Protein AF-A0A6U8J3T2-F1 (afdb_monomer_lite)

Secondary structure (DSSP, 8-state):
-----EEEEETTTTT-EEE---S------TTEEEGGGHHHHHHHHHHHHHHHT--SSS----EEEEEE-GGGGTTTTTT-EEE-TTTS-EEEEEPPTTS-HHHHHHHHHHHHHHH-TT----EEES-HHHHHHHHHH--SS-PPEEEEEE-SPPP-STTHHHHHHHHHHTT--STT-EEEE--SSHHHHHHHHHHHHHHHTT-TTTEEEEEESS-SEEEE---HHHHHHHHTSTT-EEE-HHHHHHHHHHHH-----S--------

Radius of gyration: 19.31 Å; chains: 1; bounding box: 51×44×52 Å

Structure (mmCIF, N/CA/C/O backbone):
data_AF-A0A6U8J3T2-F1
#
_entry.id   AF-A0A6U8J3T2-F1
#
loop_
_atom_site.group_PDB
_atom_site.id
_atom_site.type_symbol
_atom_site.label_atom_id
_atom_site.label_alt_id
_atom_site.label_comp_id
_atom_site.label_asym_id
_atom_site.label_entity_id
_atom_site.label_seq_id
_atom_site.pdbx_PDB_ins_code
_atom_site.Cartn_x
_atom_site.Cartn_y
_atom_site.Cartn_z
_atom_site.occupancy
_atom_site.B_iso_or_equiv
_atom_site.auth_seq_id
_atom_site.auth_comp_id
_atom_site.auth_asym_id
_atom_site.auth_atom_id
_atom_site.pdbx_PDB_model_num
ATOM 1 N N . MET A 1 1 ? 11.237 -11.038 12.184 1.00 37.31 1 MET A N 1
ATOM 2 C CA . MET A 1 1 ? 12.025 -10.572 11.025 1.00 37.31 1 MET A CA 1
ATOM 3 C C . MET A 1 1 ? 11.108 -10.634 9.815 1.00 37.31 1 MET A C 1
ATOM 5 O O . MET A 1 1 ? 10.650 -11.725 9.493 1.00 37.31 1 MET A O 1
ATOM 9 N N . VAL A 1 2 ? 10.736 -9.482 9.251 1.00 37.28 2 VAL A N 1
ATOM 10 C CA . VAL A 1 2 ? 9.874 -9.406 8.061 1.00 37.28 2 VAL A CA 1
ATOM 11 C C . VAL A 1 2 ? 10.714 -9.852 6.865 1.00 37.28 2 VAL A C 1
ATOM 13 O O . VAL A 1 2 ? 11.727 -9.223 6.584 1.00 37.28 2 VAL A O 1
ATOM 16 N N . ARG A 1 3 ? 10.337 -10.940 6.190 1.00 46.50 3 ARG A N 1
ATOM 17 C CA . ARG A 1 3 ? 10.896 -11.293 4.880 1.00 46.50 3 ARG A CA 1
ATOM 18 C C . ARG A 1 3 ? 9.943 -10.743 3.832 1.00 46.50 3 ARG A C 1
ATOM 20 O O . ARG A 1 3 ? 8.854 -11.279 3.678 1.00 46.50 3 ARG A O 1
ATOM 27 N N . LEU A 1 4 ? 10.327 -9.654 3.181 1.00 52.94 4 LEU A N 1
ATOM 28 C CA . LEU A 1 4 ? 9.605 -9.131 2.026 1.00 52.94 4 LEU A CA 1
ATOM 29 C C . LEU A 1 4 ? 10.158 -9.805 0.772 1.00 52.94 4 LEU A C 1
ATOM 31 O O . LEU A 1 4 ? 11.366 -9.785 0.561 1.00 52.94 4 LEU A O 1
ATOM 35 N N . GLY A 1 5 ? 9.291 -10.446 -0.014 1.00 59.25 5 GLY A N 1
ATOM 36 C CA . GLY A 1 5 ? 9.694 -11.250 -1.170 1.00 59.25 5 GLY A CA 1
ATOM 37 C C . GLY A 1 5 ? 9.815 -10.451 -2.466 1.00 59.25 5 GLY A C 1
ATOM 38 O O . GLY A 1 5 ? 10.610 -10.802 -3.336 1.00 59.25 5 GLY A O 1
ATOM 39 N N . SER A 1 6 ? 9.045 -9.369 -2.632 1.00 73.12 6 SER A N 1
ATOM 40 C CA . SER A 1 6 ? 9.051 -8.580 -3.873 1.00 73.12 6 SER A CA 1
ATOM 41 C C . SER A 1 6 ? 8.564 -7.139 -3.691 1.00 73.12 6 SER A C 1
ATOM 43 O O . SER A 1 6 ? 7.649 -6.869 -2.914 1.00 73.12 6 SER A O 1
ATOM 45 N N . LEU A 1 7 ? 9.139 -6.214 -4.461 1.00 76.50 7 LEU A N 1
ATOM 46 C CA . LEU A 1 7 ? 8.595 -4.870 -4.674 1.00 76.50 7 LEU A CA 1
ATOM 47 C C . LEU A 1 7 ? 8.030 -4.805 -6.093 1.00 76.50 7 LEU A C 1
ATOM 49 O O . LEU A 1 7 ? 8.767 -4.985 -7.055 1.00 76.50 7 LEU A O 1
ATOM 53 N N . LEU A 1 8 ? 6.734 -4.561 -6.226 1.00 83.56 8 LEU A N 1
ATOM 54 C CA . LEU A 1 8 ? 6.026 -4.456 -7.494 1.00 83.56 8 LEU A CA 1
ATOM 55 C C . LEU A 1 8 ? 5.701 -2.987 -7.764 1.00 83.56 8 LEU A C 1
ATOM 57 O O . LEU A 1 8 ? 5.085 -2.325 -6.927 1.00 83.56 8 LEU A O 1
ATOM 61 N N . LEU A 1 9 ? 6.111 -2.475 -8.920 1.00 82.31 9 LEU A N 1
ATOM 62 C CA . LEU A 1 9 ? 5.909 -1.080 -9.306 1.00 82.31 9 LEU A CA 1
ATOM 63 C C . LEU A 1 9 ? 4.919 -0.999 -10.467 1.00 82.31 9 LEU A C 1
ATOM 65 O O . LEU A 1 9 ? 5.173 -1.542 -11.544 1.00 82.31 9 LEU A O 1
ATOM 69 N N . ASP A 1 10 ? 3.822 -0.280 -10.248 1.00 81.69 10 ASP A N 1
ATOM 70 C CA . ASP A 1 10 ? 2.934 0.195 -11.306 1.00 81.69 10 ASP A CA 1
ATOM 71 C C . ASP A 1 10 ? 3.565 1.424 -11.957 1.00 81.69 10 ASP A C 1
ATOM 73 O O . ASP A 1 10 ? 3.379 2.574 -11.546 1.00 81.69 10 ASP A O 1
ATOM 77 N N . ALA A 1 11 ? 4.423 1.158 -12.927 1.00 71.00 11 ALA A N 1
ATOM 78 C CA . ALA A 1 11 ? 5.399 2.136 -13.345 1.00 71.00 11 ALA A CA 1
ATOM 79 C C . ALA A 1 11 ? 4.789 3.289 -14.164 1.00 71.00 11 ALA A C 1
ATOM 81 O O . ALA A 1 11 ? 5.289 4.414 -14.104 1.00 71.00 11 ALA A O 1
ATOM 82 N N . CYS A 1 12 ? 3.660 3.044 -14.839 1.00 70.12 12 CYS A N 1
ATOM 83 C CA . CYS A 1 12 ? 2.891 4.079 -15.527 1.00 70.12 12 CYS A CA 1
ATOM 84 C C . CYS A 1 12 ? 2.232 5.055 -14.538 1.00 70.12 12 CYS A C 1
ATOM 86 O O . CYS A 1 12 ? 2.328 6.269 -14.725 1.00 70.12 12 CYS A O 1
ATOM 88 N N . ASN A 1 13 ? 1.609 4.557 -13.462 1.00 70.88 13 ASN A N 1
ATOM 89 C CA . ASN A 1 13 ? 0.954 5.428 -12.476 1.00 70.88 13 ASN A CA 1
ATOM 90 C C . ASN A 1 13 ? 1.930 6.108 -11.518 1.00 70.88 13 ASN A C 1
ATOM 92 O O . ASN A 1 13 ? 1.643 7.195 -11.022 1.00 70.88 13 ASN A O 1
ATOM 96 N N . LEU A 1 14 ? 3.102 5.517 -11.289 1.00 64.62 14 LEU A N 1
ATOM 97 C CA . LEU A 1 14 ? 4.164 6.169 -10.526 1.00 64.62 14 LEU A CA 1
ATOM 98 C C . LEU A 1 14 ? 4.816 7.335 -11.286 1.00 64.62 14 LEU A C 1
ATOM 100 O O . LEU A 1 14 ? 5.664 8.012 -10.706 1.00 64.62 14 LEU A O 1
ATOM 104 N N . GLN A 1 15 ? 4.402 7.595 -12.536 1.00 62.78 15 GLN A N 1
ATOM 105 C CA . GLN A 1 15 ? 4.981 8.618 -13.410 1.00 62.78 15 GLN A CA 1
ATOM 106 C C . GLN A 1 15 ? 6.504 8.489 -13.490 1.00 62.78 15 GLN A C 1
ATOM 108 O O . GLN A 1 15 ? 7.220 9.487 -13.497 1.00 62.78 15 GLN A O 1
ATOM 113 N N . LEU A 1 16 ? 7.001 7.252 -13.550 1.00 59.84 16 LEU A N 1
ATOM 114 C CA . LEU A 1 16 ? 8.371 7.009 -13.975 1.00 59.84 16 LEU A CA 1
ATOM 115 C C . LEU A 1 16 ? 8.396 7.395 -15.463 1.00 59.84 16 LEU A C 1
ATOM 117 O O . LEU A 1 16 ? 8.007 6.611 -16.322 1.00 59.84 16 LEU A O 1
ATOM 121 N N . GLY A 1 17 ? 8.661 8.670 -15.749 1.00 44.34 17 GLY A N 1
ATOM 122 C CA . GLY A 1 17 ? 8.605 9.241 -17.088 1.00 44.34 17 GLY A CA 1
ATOM 123 C C . GLY A 1 17 ? 9.724 8.674 -17.946 1.00 44.34 17 GLY A C 1
ATOM 124 O O . GLY A 1 17 ? 10.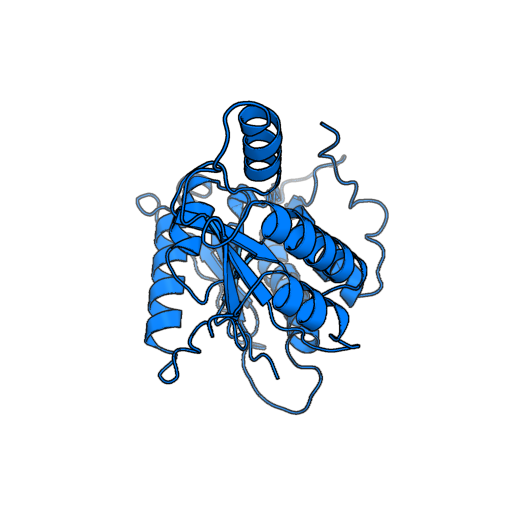783 8.349 -17.423 1.00 44.34 17 GLY A O 1
ATOM 125 N N . PHE A 1 18 ? 9.510 8.582 -19.258 1.00 45.19 18 PHE A N 1
ATOM 126 C CA . PHE A 1 18 ? 10.546 8.159 -20.196 1.00 45.19 18 PHE A CA 1
ATOM 127 C C . PHE A 1 18 ? 10.861 9.245 -21.196 1.00 45.19 18 PHE A C 1
ATOM 129 O O . PHE A 1 18 ? 9.959 9.792 -21.827 1.00 45.19 18 PHE A O 1
ATOM 136 N N . GLU A 1 19 ? 12.148 9.499 -21.386 1.00 41.78 19 GLU A N 1
ATOM 137 C CA . GLU A 1 19 ? 12.631 10.197 -22.567 1.00 41.78 19 GLU A CA 1
ATOM 138 C C . GLU A 1 19 ? 13.316 9.171 -23.476 1.00 41.78 19 GLU A C 1
ATOM 140 O O . GLU A 1 19 ? 14.243 8.468 -23.068 1.00 41.78 19 GLU A O 1
ATOM 145 N N . LEU A 1 20 ? 12.830 9.059 -24.716 1.00 41.72 20 LEU A N 1
ATOM 146 C CA . LEU A 1 20 ? 13.573 8.411 -25.794 1.00 41.72 20 LEU A CA 1
ATOM 147 C C . LEU A 1 20 ? 14.723 9.355 -26.152 1.00 41.72 20 LEU A C 1
ATOM 149 O O . LEU A 1 20 ? 14.473 10.506 -26.513 1.00 41.72 20 LEU A O 1
ATOM 153 N N . ALA A 1 21 ? 15.969 8.902 -26.014 1.00 42.81 21 ALA A N 1
ATOM 154 C CA . ALA A 1 21 ? 17.146 9.737 -26.227 1.00 42.81 21 ALA A CA 1
ATOM 155 C C . ALA A 1 21 ? 17.196 10.279 -27.669 1.00 42.81 21 ALA A C 1
ATOM 157 O O . ALA A 1 21 ? 17.660 9.617 -28.594 1.00 42.81 21 ALA A O 1
ATOM 158 N N . ALA A 1 22 ? 16.730 11.512 -27.866 1.00 46.94 22 ALA A N 1
ATOM 159 C CA . ALA A 1 22 ? 16.854 12.237 -29.123 1.00 46.94 22 ALA A CA 1
ATOM 160 C C . ALA A 1 22 ? 17.053 13.738 -28.845 1.00 46.94 22 ALA A C 1
ATOM 162 O O . ALA A 1 22 ? 16.163 14.553 -29.046 1.00 46.94 22 ALA A O 1
ATOM 163 N N . THR A 1 23 ? 18.250 14.090 -28.357 1.00 47.12 23 THR A N 1
ATOM 164 C CA . THR A 1 23 ? 18.858 15.439 -28.408 1.00 47.12 23 THR A CA 1
ATOM 165 C C . THR A 1 23 ? 17.985 16.660 -28.014 1.00 47.12 23 THR A C 1
ATOM 167 O O . THR A 1 23 ? 17.401 17.266 -28.906 1.00 47.12 23 THR A O 1
ATOM 170 N N . ALA A 1 24 ? 17.990 17.098 -26.735 1.00 34.56 24 ALA A N 1
ATOM 171 C CA . ALA A 1 24 ? 17.984 18.515 -26.251 1.00 34.56 24 ALA A CA 1
ATOM 172 C C . ALA A 1 24 ? 17.590 18.659 -24.746 1.00 34.56 24 ALA A C 1
ATOM 174 O O . ALA A 1 24 ? 16.861 17.813 -24.242 1.00 34.56 24 ALA A O 1
ATOM 175 N N . PRO A 1 25 ? 17.996 19.738 -24.028 1.00 34.31 25 PRO A N 1
ATOM 176 C CA . PRO A 1 25 ? 17.424 20.171 -22.727 1.00 34.31 25 PRO A CA 1
ATOM 177 C C . PRO A 1 25 ? 16.349 21.291 -22.915 1.00 34.31 25 PRO A C 1
ATOM 179 O O . PRO A 1 25 ? 16.300 21.808 -24.036 1.00 34.31 25 PRO A O 1
ATOM 182 N N . PRO A 1 26 ? 15.547 21.784 -21.912 1.00 39.69 26 PRO A N 1
ATOM 183 C CA . PRO A 1 26 ? 15.621 21.627 -20.434 1.00 39.69 26 PRO A CA 1
ATOM 184 C C . PRO A 1 26 ? 14.283 21.462 -19.611 1.00 39.69 26 PRO A C 1
ATOM 186 O O . PRO A 1 26 ? 13.291 22.117 -19.908 1.00 39.69 26 PRO A O 1
ATOM 189 N N . ARG A 1 27 ? 14.369 20.789 -18.434 1.00 28.52 27 ARG A N 1
ATOM 190 C CA . ARG A 1 27 ? 13.612 20.969 -17.139 1.00 28.52 27 ARG A CA 1
ATOM 191 C C . ARG A 1 27 ? 12.077 20.714 -17.071 1.00 28.52 27 ARG A C 1
ATOM 193 O O . ARG A 1 27 ? 11.377 20.858 -18.060 1.00 28.52 27 ARG A O 1
ATOM 200 N N . PRO A 1 28 ? 11.500 20.630 -15.848 1.00 31.14 28 PRO A N 1
ATOM 201 C CA . PRO A 1 28 ? 11.635 19.617 -14.802 1.00 31.14 28 PRO A CA 1
ATOM 202 C C . PRO A 1 28 ? 10.375 18.721 -14.773 1.00 31.14 28 PRO A C 1
ATOM 204 O O . PRO A 1 28 ? 9.252 19.212 -14.668 1.00 31.14 28 PRO A O 1
ATOM 207 N N . ILE A 1 29 ? 10.548 17.404 -14.838 1.00 30.84 29 ILE A N 1
ATOM 208 C CA . ILE A 1 29 ? 9.458 16.432 -14.686 1.00 30.84 29 ILE A CA 1
ATOM 209 C C . ILE A 1 29 ? 9.936 15.410 -13.663 1.00 30.84 29 ILE A C 1
ATOM 211 O O . ILE A 1 29 ? 11.060 14.921 -13.763 1.00 30.84 29 ILE A O 1
ATOM 215 N N . VAL A 1 30 ? 9.105 15.166 -12.647 1.00 35.06 30 VAL A N 1
ATOM 216 C CA . VAL A 1 30 ? 9.377 14.266 -11.521 1.00 35.06 30 VAL A CA 1
ATOM 217 C C . VAL A 1 30 ? 9.706 12.886 -12.096 1.00 35.06 30 VAL A C 1
ATOM 219 O O . VAL A 1 30 ? 8.831 12.168 -12.563 1.00 35.06 30 VAL A O 1
ATOM 222 N N . THR A 1 31 ? 11.009 12.598 -12.144 1.00 42.28 31 THR A N 1
ATOM 223 C CA . THR A 1 31 ? 11.675 11.451 -12.781 1.00 42.28 31 THR A CA 1
ATOM 224 C C . THR A 1 31 ? 11.366 11.226 -14.268 1.00 42.28 31 THR A C 1
ATOM 226 O O . THR A 1 31 ? 10.644 10.296 -14.604 1.00 42.28 31 THR A O 1
ATOM 229 N N . SER A 1 32 ? 11.992 11.980 -15.185 1.00 39.56 32 SER A N 1
ATOM 230 C CA . SER A 1 32 ? 12.308 11.412 -16.506 1.00 39.56 32 SER A CA 1
ATOM 231 C C . SER A 1 32 ? 13.495 10.443 -16.368 1.00 39.56 32 SER A C 1
ATOM 233 O O . SER A 1 32 ? 14.599 10.797 -15.948 1.00 39.56 32 SER A O 1
ATOM 235 N N . LEU A 1 33 ? 13.248 9.164 -16.625 1.00 43.41 33 LEU A N 1
ATOM 236 C CA . LEU A 1 33 ? 14.241 8.110 -16.754 1.00 43.41 33 LEU A CA 1
ATOM 237 C C . LEU A 1 33 ? 14.488 7.899 -18.247 1.00 43.41 33 LEU A C 1
ATOM 239 O O . LEU A 1 33 ? 13.559 7.621 -18.996 1.00 43.41 33 LEU A O 1
ATOM 243 N N . LEU A 1 34 ? 15.730 8.031 -18.709 1.00 47.66 34 LEU A N 1
ATOM 244 C CA . LEU A 1 34 ? 16.062 7.553 -20.049 1.00 47.66 34 LEU A CA 1
ATOM 245 C C . LEU A 1 34 ? 15.788 6.046 -20.085 1.00 47.66 34 LEU A C 1
ATOM 247 O O . LEU A 1 34 ? 16.142 5.341 -19.137 1.00 47.66 34 LEU A O 1
ATOM 251 N N . VAL A 1 35 ? 15.123 5.562 -21.140 1.00 49.34 35 VAL A N 1
ATOM 252 C CA . VAL A 1 35 ? 14.733 4.140 -21.242 1.00 49.34 35 VAL A CA 1
ATOM 253 C C . VAL A 1 35 ? 15.959 3.227 -21.150 1.00 49.34 35 VAL A C 1
ATOM 255 O O . VAL A 1 35 ? 15.893 2.177 -20.516 1.00 49.34 35 VAL A O 1
ATOM 258 N N . ASP A 1 36 ? 17.089 3.676 -21.697 1.00 53.81 36 ASP A N 1
ATOM 259 C CA . ASP A 1 36 ? 18.356 2.941 -21.686 1.00 53.81 36 ASP A CA 1
ATOM 260 C C . ASP A 1 36 ? 18.960 2.815 -20.272 1.00 53.81 36 ASP A C 1
ATOM 262 O O . ASP A 1 36 ? 19.586 1.805 -19.959 1.00 53.81 36 ASP A O 1
ATOM 266 N N . ASP A 1 37 ? 18.700 3.782 -19.382 1.00 55.78 37 ASP A N 1
ATOM 267 C CA . ASP A 1 37 ? 19.193 3.785 -17.993 1.00 55.78 37 ASP A CA 1
ATOM 268 C C . ASP A 1 37 ? 18.226 3.085 -17.020 1.00 55.78 37 ASP A C 1
ATOM 270 O O . ASP A 1 37 ? 18.520 2.923 -15.830 1.00 55.78 37 ASP A O 1
ATOM 274 N N . LEU A 1 38 ? 17.024 2.717 -17.478 1.00 59.00 38 LEU A N 1
ATOM 275 C CA . LEU A 1 38 ? 15.966 2.184 -16.621 1.00 59.00 38 LEU A CA 1
ATOM 276 C C . LEU A 1 38 ? 16.391 0.910 -15.865 1.00 59.00 38 LEU A C 1
ATOM 278 O O . LEU A 1 38 ? 16.146 0.858 -14.653 1.00 59.00 38 LEU A O 1
ATOM 282 N N . PRO A 1 39 ? 17.033 -0.094 -16.500 1.00 58.47 39 PRO A N 1
ATOM 283 C CA . PRO A 1 39 ? 17.506 -1.277 -15.785 1.00 58.47 39 PRO A CA 1
ATOM 284 C C . PRO A 1 39 ? 18.491 -0.929 -14.664 1.00 58.47 39 PRO A C 1
ATOM 286 O O . PRO A 1 39 ? 18.344 -1.423 -13.548 1.00 58.47 39 PRO A O 1
ATOM 289 N N . GLU A 1 40 ? 19.434 -0.014 -14.906 1.00 59.97 40 GLU A N 1
ATOM 290 C CA . GLU A 1 40 ? 20.433 0.405 -13.915 1.00 59.97 40 GLU A CA 1
ATOM 291 C C . GLU A 1 40 ? 19.803 1.181 -12.747 1.00 59.97 40 GLU A C 1
ATOM 293 O O . GLU A 1 40 ? 20.155 0.975 -11.578 1.00 59.97 40 GLU A O 1
ATOM 298 N N . LYS A 1 41 ? 18.815 2.036 -13.027 1.00 62.03 41 LYS A N 1
ATOM 299 C CA . LYS A 1 41 ? 18.088 2.785 -11.991 1.00 62.03 41 LYS A CA 1
ATOM 300 C C . LYS A 1 41 ? 17.191 1.885 -11.148 1.00 62.03 41 LYS A C 1
ATOM 302 O O . LYS A 1 41 ? 17.134 2.059 -9.931 1.00 62.03 41 LYS A O 1
ATOM 307 N N . LEU A 1 42 ? 16.540 0.890 -11.751 1.00 62.56 42 LEU A N 1
ATOM 308 C CA . LEU A 1 42 ? 15.769 -0.114 -11.012 1.00 62.56 42 LEU A CA 1
ATOM 309 C C . LEU A 1 42 ? 16.671 -1.092 -10.252 1.00 62.56 42 LEU A C 1
ATOM 311 O O . LEU A 1 42 ? 16.322 -1.496 -9.141 1.00 62.56 42 LEU A O 1
ATOM 315 N N . ALA A 1 43 ? 17.847 -1.430 -10.783 1.00 63.31 43 ALA A N 1
ATOM 316 C CA . ALA A 1 43 ? 18.869 -2.174 -10.051 1.00 63.31 43 ALA A CA 1
ATOM 317 C C . ALA A 1 43 ? 19.350 -1.379 -8.830 1.00 63.31 43 ALA A C 1
ATOM 319 O O . ALA A 1 43 ? 19.400 -1.919 -7.726 1.00 63.31 43 ALA A O 1
ATOM 320 N N . SER A 1 44 ? 19.600 -0.077 -8.990 1.00 61.69 44 SER A N 1
ATOM 321 C CA . SER A 1 44 ? 19.941 0.823 -7.882 1.00 61.69 44 SER A CA 1
ATOM 322 C C . SER A 1 44 ? 18.820 0.885 -6.847 1.00 61.69 44 SER A C 1
ATOM 324 O O . SER A 1 44 ? 19.074 0.662 -5.667 1.00 61.69 44 SER A O 1
ATOM 326 N N . LEU A 1 45 ? 17.567 1.064 -7.276 1.00 63.56 45 LEU A N 1
ATOM 327 C CA . LEU A 1 45 ? 16.399 1.021 -6.394 1.00 63.56 45 LEU A CA 1
ATOM 328 C C . LEU A 1 45 ? 16.306 -0.305 -5.629 1.00 63.56 45 LEU A C 1
ATOM 330 O O . LEU A 1 45 ? 16.055 -0.311 -4.427 1.00 63.56 45 LEU A O 1
ATOM 334 N N . SER A 1 46 ? 16.561 -1.425 -6.303 1.00 64.44 46 SER A N 1
ATOM 335 C CA . SER A 1 46 ? 16.575 -2.745 -5.670 1.00 64.44 46 SER A CA 1
ATOM 336 C C . SER A 1 46 ? 17.650 -2.820 -4.595 1.00 64.44 46 SER A C 1
ATOM 338 O O . SER A 1 46 ? 17.345 -3.190 -3.467 1.00 64.44 46 SER A O 1
ATOM 340 N N . ARG A 1 47 ? 18.880 -2.378 -4.888 1.00 62.09 47 ARG A N 1
ATOM 341 C CA . ARG A 1 47 ? 19.973 -2.312 -3.903 1.00 62.09 47 ARG A CA 1
ATOM 342 C C . ARG A 1 47 ? 19.653 -1.405 -2.712 1.00 62.09 47 ARG A C 1
ATOM 344 O O . ARG A 1 47 ? 20.172 -1.656 -1.633 1.00 62.09 47 ARG A O 1
ATOM 351 N N . LEU A 1 48 ? 18.808 -0.387 -2.877 1.00 60.00 48 LEU A N 1
ATOM 352 C CA . LEU A 1 48 ? 18.361 0.478 -1.779 1.00 60.00 48 LEU A CA 1
ATOM 353 C C . LEU A 1 48 ? 17.267 -0.176 -0.932 1.00 60.00 48 LEU A C 1
ATOM 355 O O . LEU A 1 48 ? 17.252 -0.061 0.291 1.00 60.00 48 LEU A O 1
ATOM 359 N N . VAL A 1 49 ? 16.344 -0.886 -1.570 1.00 58.31 49 VAL A N 1
ATOM 360 C CA . VAL A 1 49 ? 15.230 -1.539 -0.884 1.00 58.31 49 VAL A CA 1
ATOM 361 C C . VAL A 1 49 ? 15.719 -2.789 -0.143 1.00 58.31 49 VAL A C 1
ATOM 363 O O . VAL A 1 49 ? 15.351 -2.999 1.007 1.00 58.31 49 VAL A O 1
ATOM 366 N N . LEU A 1 50 ? 16.618 -3.575 -0.735 1.00 57.03 50 LEU A N 1
ATOM 367 C CA . LEU A 1 50 ? 17.056 -4.879 -0.224 1.00 57.03 50 LEU A CA 1
ATOM 368 C C . LEU A 1 50 ? 17.628 -4.876 1.211 1.00 57.03 50 LEU A C 1
ATOM 370 O O . LEU A 1 50 ? 17.153 -5.672 2.024 1.00 57.03 50 LEU A O 1
ATOM 374 N N . PRO A 1 51 ? 18.577 -3.996 1.588 1.00 52.38 51 PRO A N 1
ATOM 375 C CA . PRO A 1 51 ? 19.108 -3.940 2.953 1.00 52.38 51 PRO A CA 1
ATOM 376 C C . PRO A 1 51 ? 18.046 -3.517 3.976 1.00 52.38 51 PRO A C 1
ATOM 378 O O . PRO A 1 51 ? 17.990 -4.040 5.089 1.00 52.38 51 PRO A O 1
ATOM 381 N N . SER A 1 52 ? 17.156 -2.612 3.567 1.00 51.66 52 SER A N 1
ATOM 382 C CA . SER A 1 52 ? 16.026 -2.077 4.341 1.00 51.66 52 SER A CA 1
ATOM 383 C C . SER A 1 52 ? 14.997 -3.144 4.695 1.00 51.66 52 SER A C 1
ATOM 385 O O . SER A 1 52 ? 14.304 -3.050 5.708 1.00 51.66 52 SER A O 1
ATOM 387 N N . LEU A 1 53 ? 14.912 -4.170 3.850 1.00 52.53 53 LEU A N 1
ATOM 388 C CA . LEU A 1 53 ? 14.050 -5.329 4.026 1.00 52.53 53 LEU A CA 1
ATOM 389 C C . LEU A 1 53 ? 14.695 -6.449 4.858 1.00 52.53 53 LEU A C 1
ATOM 391 O O . LEU A 1 53 ? 14.004 -7.408 5.195 1.00 52.53 53 LEU A O 1
ATOM 395 N N . GLY A 1 54 ? 15.981 -6.346 5.220 1.00 48.44 54 GLY A N 1
ATOM 396 C CA . GLY A 1 54 ? 16.740 -7.483 5.748 1.00 48.44 54 GLY A CA 1
ATOM 397 C C . GLY A 1 54 ? 18.005 -7.147 6.542 1.00 48.44 54 GLY A C 1
ATOM 398 O O . GLY A 1 54 ? 19.031 -7.786 6.327 1.00 48.44 54 GLY A O 1
ATOM 399 N N . ALA A 1 55 ? 17.954 -6.216 7.503 1.00 41.72 55 ALA A N 1
ATOM 400 C CA . ALA A 1 55 ? 19.091 -5.850 8.369 1.00 41.72 55 ALA A CA 1
ATOM 401 C C . ALA A 1 55 ? 19.541 -6.940 9.386 1.00 41.72 55 ALA A C 1
ATOM 403 O O . ALA A 1 55 ? 19.965 -6.636 10.499 1.00 41.72 55 ALA A O 1
ATOM 404 N N . GLY A 1 56 ? 19.467 -8.223 9.027 1.00 39.12 56 GLY A N 1
ATOM 405 C CA . GLY A 1 56 ? 19.937 -9.337 9.845 1.00 39.12 56 GLY A CA 1
ATOM 406 C C . GLY A 1 56 ? 20.236 -10.572 9.003 1.00 39.12 56 GLY A C 1
ATOM 407 O O . GLY A 1 56 ? 19.348 -11.385 8.800 1.00 39.12 56 GLY A O 1
ATOM 408 N N . GLY A 1 57 ? 21.486 -10.700 8.546 1.00 36.69 57 GLY A N 1
ATOM 409 C CA . GLY A 1 57 ? 22.121 -11.959 8.124 1.00 36.69 57 GLY A CA 1
ATOM 410 C C . GLY A 1 57 ? 21.435 -12.797 7.027 1.00 36.69 57 GLY A C 1
ATOM 411 O O . GLY A 1 57 ? 20.522 -13.559 7.312 1.00 36.69 57 GLY A O 1
ATOM 412 N N . LEU A 1 58 ? 22.038 -12.764 5.830 1.00 39.56 58 LEU A N 1
ATOM 413 C CA . LEU A 1 58 ? 21.986 -13.733 4.712 1.00 39.56 58 LEU A CA 1
ATOM 414 C C . LEU A 1 58 ? 20.682 -13.938 3.889 1.00 39.56 58 LEU A C 1
ATOM 416 O O . LEU A 1 58 ? 19.621 -14.288 4.394 1.00 39.56 58 LEU A O 1
ATOM 420 N N . GLU A 1 59 ? 20.879 -13.846 2.561 1.00 43.03 59 GLU A N 1
ATOM 421 C CA . GLU A 1 59 ? 20.352 -14.740 1.503 1.00 43.03 59 GLU A CA 1
ATOM 422 C C . GLU A 1 59 ? 18.831 -14.872 1.288 1.00 43.03 59 GLU A C 1
ATOM 424 O O . GLU A 1 59 ? 18.286 -15.974 1.270 1.00 43.03 59 GLU A O 1
ATOM 429 N N . ALA A 1 60 ? 18.135 -13.778 0.971 1.00 43.34 60 ALA A N 1
ATOM 430 C CA . ALA A 1 60 ? 16.871 -13.892 0.238 1.00 43.34 60 ALA A CA 1
ATOM 431 C C . ALA A 1 60 ? 16.815 -12.894 -0.923 1.00 43.34 60 ALA A C 1
ATOM 433 O O . ALA A 1 60 ? 16.970 -11.689 -0.735 1.00 43.34 60 ALA A O 1
ATOM 434 N N . ALA A 1 61 ? 16.602 -13.439 -2.121 1.00 50.69 61 ALA A N 1
ATOM 435 C CA . ALA A 1 61 ? 16.486 -12.761 -3.406 1.00 50.69 61 ALA A CA 1
ATOM 436 C C . ALA A 1 61 ? 15.202 -11.922 -3.493 1.00 50.69 61 ALA A C 1
ATOM 438 O O . ALA A 1 61 ? 14.293 -12.247 -4.254 1.00 50.69 61 ALA A O 1
ATOM 439 N N . ALA A 1 62 ? 15.083 -10.869 -2.685 1.00 53.72 62 ALA A N 1
ATOM 440 C CA . ALA A 1 62 ? 14.021 -9.906 -2.915 1.00 53.72 62 ALA A CA 1
ATOM 441 C C . ALA A 1 62 ? 14.264 -9.235 -4.277 1.00 53.72 62 ALA A C 1
ATOM 443 O O . ALA A 1 62 ? 15.364 -8.781 -4.596 1.00 53.72 62 ALA A O 1
ATOM 444 N N . THR A 1 63 ? 13.231 -9.251 -5.114 1.00 64.69 63 THR A N 1
ATOM 445 C CA . THR A 1 63 ? 13.301 -8.732 -6.482 1.00 64.69 63 THR A CA 1
ATOM 446 C C . THR A 1 63 ? 12.391 -7.526 -6.625 1.00 64.69 63 THR A C 1
ATOM 448 O O . THR A 1 63 ? 11.208 -7.598 -6.275 1.00 64.69 63 THR A O 1
ATOM 451 N N . THR A 1 64 ? 12.907 -6.432 -7.179 1.00 70.81 64 THR A N 1
ATOM 452 C CA . THR A 1 64 ? 12.055 -5.338 -7.654 1.00 70.81 64 THR A CA 1
ATOM 453 C C . THR A 1 64 ? 11.575 -5.682 -9.049 1.00 70.81 64 THR A C 1
ATOM 455 O O . THR A 1 64 ? 12.382 -5.964 -9.927 1.00 70.81 64 THR A O 1
ATOM 458 N N . THR A 1 65 ? 10.269 -5.657 -9.271 1.00 76.75 65 THR A N 1
ATOM 459 C CA . THR A 1 65 ? 9.671 -5.822 -10.592 1.00 76.75 65 THR A CA 1
ATOM 460 C C . THR A 1 65 ? 8.907 -4.559 -10.957 1.00 76.75 65 THR A C 1
ATOM 462 O O . THR A 1 65 ? 7.937 -4.206 -10.288 1.00 76.75 65 THR A O 1
ATOM 465 N N . ALA A 1 66 ? 9.318 -3.893 -12.033 1.00 78.12 66 ALA A N 1
ATOM 466 C CA . ALA A 1 66 ? 8.551 -2.809 -12.632 1.00 78.12 66 ALA A CA 1
ATOM 467 C C . ALA A 1 66 ? 7.728 -3.334 -13.807 1.00 78.12 66 ALA A C 1
ATOM 469 O O . ALA A 1 66 ? 8.270 -3.994 -14.698 1.00 78.12 66 ALA A O 1
ATOM 470 N N . VAL A 1 67 ? 6.426 -3.044 -13.802 1.00 80.50 67 VAL A N 1
ATOM 471 C CA . VAL A 1 67 ? 5.516 -3.427 -14.883 1.00 80.50 67 VAL A CA 1
ATOM 472 C C . VAL A 1 67 ? 5.008 -2.174 -15.586 1.00 80.50 67 VAL A C 1
ATOM 474 O O . VAL A 1 67 ? 4.443 -1.279 -14.957 1.00 80.50 67 VAL A O 1
ATOM 477 N N . PHE A 1 68 ? 5.210 -2.142 -16.898 1.00 77.06 68 PHE A N 1
ATOM 478 C CA . PHE A 1 68 ? 4.789 -1.078 -17.800 1.00 77.06 68 PHE A CA 1
ATOM 479 C C . PHE A 1 68 ? 3.628 -1.550 -18.674 1.00 77.06 68 PHE A C 1
ATOM 481 O O . PHE A 1 68 ? 3.572 -2.712 -19.095 1.00 77.06 68 PHE A O 1
ATOM 488 N N . ASP A 1 69 ? 2.701 -0.638 -18.960 1.00 77.81 69 ASP A N 1
ATOM 489 C CA . ASP A 1 69 ? 1.618 -0.885 -19.908 1.00 77.81 69 ASP A CA 1
ATOM 490 C C . ASP A 1 69 ? 2.179 -0.938 -21.337 1.00 77.81 69 ASP A C 1
ATOM 492 O O . ASP A 1 69 ? 2.729 0.045 -21.835 1.00 77.81 69 ASP A O 1
ATOM 496 N N . GLY A 1 70 ? 2.051 -2.089 -21.995 1.00 66.81 70 GLY A N 1
ATOM 497 C CA . GLY A 1 70 ? 2.572 -2.339 -23.334 1.00 66.81 70 GLY A CA 1
ATOM 498 C C . GLY A 1 70 ? 1.990 -1.419 -24.393 1.00 66.81 70 GLY A C 1
ATOM 499 O O . GLY A 1 70 ? 2.698 -1.020 -25.319 1.00 66.81 70 GLY A O 1
ATOM 500 N N . ALA A 1 71 ? 0.724 -1.021 -24.236 1.00 72.44 71 ALA A N 1
ATOM 501 C CA . ALA A 1 71 ? 0.060 -0.133 -25.179 1.00 72.44 71 ALA A CA 1
ATOM 502 C C . ALA A 1 71 ? 0.717 1.257 -25.218 1.00 72.44 71 ALA A C 1
ATOM 504 O O . ALA A 1 71 ? 0.741 1.891 -26.273 1.00 72.44 71 ALA A O 1
ATOM 505 N N . ALA A 1 72 ? 1.298 1.712 -24.102 1.00 68.38 72 ALA A N 1
ATOM 506 C CA . ALA A 1 72 ? 2.011 2.987 -24.028 1.00 68.38 72 ALA A CA 1
ATOM 507 C C . ALA A 1 72 ? 3.391 2.960 -24.717 1.00 68.38 72 ALA A C 1
ATOM 509 O O . ALA A 1 72 ? 3.918 4.020 -25.052 1.00 68.38 72 ALA A O 1
ATOM 510 N N . PHE A 1 73 ? 3.957 1.772 -24.965 1.00 63.00 73 PHE A N 1
ATOM 511 C CA . PHE A 1 73 ? 5.293 1.574 -25.555 1.00 63.00 73 PHE A CA 1
ATOM 512 C C . PHE A 1 73 ? 5.264 0.711 -26.825 1.00 63.00 73 PHE A C 1
ATOM 514 O O . PHE A 1 73 ? 6.275 0.103 -27.206 1.00 63.00 73 PHE A O 1
ATOM 521 N N . HIS A 1 74 ? 4.103 0.661 -27.484 1.00 60.25 74 HIS A N 1
ATOM 522 C CA . HIS A 1 74 ? 3.901 -0.092 -28.715 1.00 60.25 74 HIS A CA 1
ATOM 523 C C . HIS A 1 74 ? 4.979 0.282 -29.743 1.00 60.25 74 HIS A C 1
ATOM 525 O O . HIS A 1 74 ? 5.291 1.463 -29.905 1.00 60.25 74 HIS A O 1
ATOM 531 N N . SER A 1 75 ? 5.539 -0.725 -30.427 1.00 56.31 75 SER A N 1
ATOM 532 C CA . SER A 1 75 ? 6.637 -0.674 -31.419 1.00 56.31 75 SER A CA 1
ATOM 533 C C . SER A 1 75 ? 8.091 -0.614 -30.919 1.00 56.31 75 SER A C 1
ATOM 535 O O . SER A 1 75 ? 8.973 -0.974 -31.698 1.00 56.31 75 SER A O 1
ATOM 537 N N . ALA A 1 76 ? 8.367 -0.234 -29.665 1.00 61.06 76 ALA A N 1
ATOM 538 C CA . ALA A 1 76 ? 9.746 -0.125 -29.159 1.00 61.06 76 ALA A CA 1
ATOM 539 C C . ALA A 1 76 ? 10.103 -1.188 -28.106 1.00 61.06 76 ALA A C 1
ATOM 541 O O . ALA A 1 76 ? 11.173 -1.787 -28.184 1.00 61.06 76 ALA A O 1
ATOM 542 N N . PHE A 1 77 ? 9.203 -1.442 -27.148 1.00 60.88 77 PHE A N 1
ATOM 543 C CA . PHE A 1 77 ? 9.489 -2.308 -25.991 1.00 60.88 77 PHE A CA 1
ATOM 544 C C . PHE A 1 77 ? 8.340 -3.257 -25.618 1.00 60.88 77 PHE A C 1
ATOM 546 O O . PHE A 1 77 ? 8.451 -3.982 -24.636 1.00 60.88 77 PHE A O 1
ATOM 553 N N . GLU A 1 78 ? 7.248 -3.279 -26.389 1.00 63.94 78 GLU A N 1
ATOM 554 C CA . GLU A 1 78 ? 6.106 -4.186 -26.183 1.00 63.94 78 GLU A CA 1
ATOM 555 C C . GLU A 1 78 ? 6.538 -5.654 -26.045 1.00 63.94 78 GLU A C 1
ATOM 557 O O . GLU A 1 78 ? 7.369 -6.140 -26.816 1.00 63.94 78 GLU A O 1
ATOM 562 N N . GLY A 1 79 ? 5.976 -6.357 -25.052 1.00 61.16 79 GLY A N 1
ATOM 563 C CA . GLY A 1 79 ? 6.307 -7.757 -24.756 1.00 61.16 79 GLY A CA 1
ATOM 564 C C . GLY A 1 79 ? 7.754 -7.975 -24.286 1.00 61.16 79 GLY A C 1
ATOM 565 O O . GLY A 1 79 ? 8.160 -9.104 -23.992 1.00 61.16 79 GLY A O 1
ATOM 566 N N . GLY A 1 80 ? 8.542 -6.899 -24.200 1.00 69.19 80 GLY A N 1
A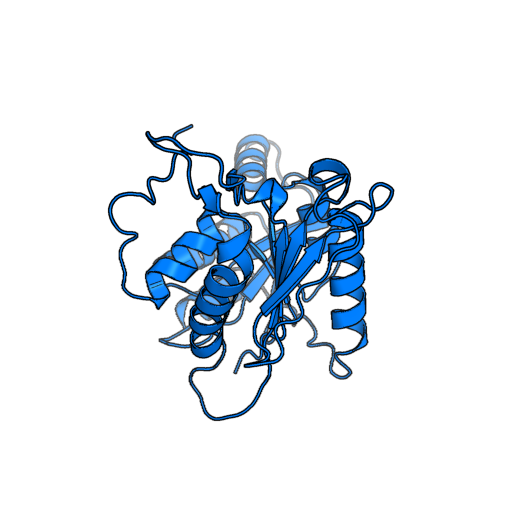TOM 567 C CA . GLY A 1 80 ? 9.930 -6.901 -23.783 1.00 69.19 80 GLY A CA 1
ATOM 568 C C . GLY A 1 80 ? 10.081 -7.238 -22.306 1.00 69.19 80 GLY A C 1
ATOM 569 O O . GLY A 1 80 ? 9.259 -6.881 -21.455 1.00 69.19 80 GLY A O 1
ATOM 570 N N . ARG A 1 81 ? 11.173 -7.936 -21.996 1.00 73.12 81 ARG A N 1
ATOM 571 C CA . ARG A 1 81 ? 11.579 -8.237 -20.626 1.00 73.12 81 ARG A CA 1
ATOM 572 C C . ARG A 1 81 ? 13.059 -7.960 -20.461 1.00 73.12 81 ARG A C 1
ATOM 574 O O . ARG A 1 81 ? 13.862 -8.407 -21.279 1.00 73.12 81 ARG A O 1
ATOM 581 N N . TRP A 1 82 ? 13.396 -7.267 -19.384 1.00 71.12 82 TRP A N 1
ATOM 582 C CA . TRP A 1 82 ? 14.767 -7.166 -18.906 1.00 71.12 82 TRP A CA 1
ATOM 583 C C . TRP A 1 82 ? 14.862 -7.890 -17.579 1.00 71.12 82 TRP A C 1
ATOM 585 O O . TRP A 1 82 ? 14.452 -7.381 -16.538 1.00 71.12 82 TRP A O 1
ATOM 595 N N . ASP A 1 83 ? 15.398 -9.097 -17.660 1.00 66.88 83 ASP A N 1
ATOM 596 C CA . ASP A 1 83 ? 15.796 -9.895 -16.517 1.00 66.88 83 ASP A CA 1
ATOM 597 C C . ASP A 1 83 ? 17.318 -9.755 -16.423 1.00 66.88 83 ASP A C 1
ATOM 599 O O . ASP A 1 83 ? 18.050 -10.583 -16.962 1.00 66.88 83 ASP A O 1
ATOM 603 N N . ASP A 1 84 ? 17.819 -8.652 -15.854 1.00 56.38 84 ASP A N 1
ATOM 604 C CA . ASP A 1 84 ? 19.268 -8.463 -15.749 1.00 56.38 84 ASP A CA 1
ATOM 605 C C . ASP A 1 84 ? 19.836 -9.422 -14.690 1.00 56.38 84 ASP A C 1
ATOM 607 O O . ASP A 1 84 ? 19.769 -9.215 -13.473 1.00 56.38 84 ASP A O 1
ATOM 611 N N . THR A 1 85 ? 20.338 -10.551 -15.184 1.00 51.31 85 THR A N 1
ATOM 612 C CA . THR A 1 85 ? 20.842 -11.680 -14.401 1.00 51.31 85 THR A CA 1
ATOM 613 C C . THR A 1 85 ? 22.246 -11.462 -13.844 1.00 51.31 85 THR A C 1
ATOM 615 O O . THR A 1 85 ? 22.742 -12.349 -13.152 1.00 51.31 85 THR A O 1
ATOM 618 N N . ALA A 1 86 ? 22.910 -10.334 -14.131 1.00 47.75 86 ALA A N 1
ATOM 619 C CA . ALA A 1 86 ? 24.276 -10.104 -13.655 1.00 47.75 86 ALA A CA 1
ATOM 620 C C . ALA A 1 86 ? 24.353 -10.017 -12.116 1.00 47.75 86 ALA A C 1
ATOM 622 O O . ALA A 1 86 ? 25.336 -10.466 -11.530 1.00 47.75 86 ALA A O 1
ATOM 623 N N . GLU A 1 87 ? 23.289 -9.524 -11.465 1.00 52.91 87 GLU A N 1
ATOM 624 C CA . GLU A 1 87 ? 23.151 -9.507 -9.998 1.00 52.91 87 GLU A CA 1
ATOM 625 C C . GLU A 1 87 ? 21.757 -9.944 -9.485 1.00 52.91 87 GLU A C 1
ATOM 627 O O . GLU A 1 87 ? 21.603 -10.199 -8.296 1.00 52.91 87 GLU A O 1
ATOM 632 N N . GLY A 1 88 ? 20.742 -10.105 -10.350 1.00 52.91 88 GLY A N 1
ATOM 633 C CA . GLY A 1 88 ? 19.489 -10.805 -10.010 1.00 52.91 88 GLY A CA 1
ATOM 634 C C . GLY A 1 88 ? 18.449 -10.024 -9.191 1.00 52.91 88 GLY A C 1
ATOM 635 O O . GLY A 1 88 ? 17.505 -10.628 -8.682 1.00 52.91 88 GLY A O 1
ATOM 636 N N . PHE A 1 89 ? 18.584 -8.701 -9.063 1.00 58.47 89 PHE A N 1
ATOM 637 C CA . PHE A 1 89 ? 17.772 -7.904 -8.130 1.00 58.47 89 PHE A CA 1
ATOM 638 C C . PHE A 1 89 ? 16.610 -7.117 -8.760 1.00 58.47 89 PHE A C 1
ATOM 640 O O . PHE A 1 89 ? 15.666 -6.774 -8.045 1.00 58.47 89 PHE A O 1
ATOM 647 N N . ALA A 1 90 ? 16.631 -6.861 -10.072 1.00 65.62 90 ALA A N 1
ATOM 648 C CA . ALA A 1 90 ? 15.610 -6.073 -10.763 1.00 65.62 90 ALA A CA 1
ATOM 649 C C . ALA A 1 90 ? 15.081 -6.782 -12.017 1.00 65.62 90 ALA A C 1
ATOM 651 O O . ALA A 1 90 ? 15.852 -7.340 -12.795 1.00 65.62 90 ALA A O 1
ATOM 652 N N . ARG A 1 91 ? 13.762 -6.727 -12.218 1.00 73.81 91 ARG A N 1
ATOM 653 C CA . ARG A 1 91 ? 13.067 -7.198 -13.419 1.00 73.81 91 ARG A CA 1
ATOM 654 C C . ARG A 1 91 ? 12.209 -6.085 -13.996 1.00 73.81 91 ARG A C 1
ATOM 656 O O . ARG A 1 91 ? 11.501 -5.387 -13.265 1.00 73.81 91 ARG A O 1
ATOM 663 N N . VAL A 1 92 ? 12.234 -5.944 -15.310 1.00 73.62 92 VAL A N 1
ATOM 664 C CA . VAL A 1 92 ? 11.363 -5.016 -16.030 1.00 73.62 92 VAL A CA 1
ATOM 665 C C . VAL A 1 92 ? 10.504 -5.795 -16.999 1.00 73.62 92 VAL A C 1
ATOM 667 O O . VAL A 1 92 ? 11.018 -6.576 -17.796 1.00 73.62 92 VAL A O 1
ATOM 670 N N . HIS A 1 93 ? 9.199 -5.561 -16.942 1.00 76.00 93 HIS A N 1
ATOM 671 C CA . HIS A 1 93 ? 8.237 -6.200 -17.822 1.00 76.00 93 HIS A CA 1
ATOM 672 C C . HIS A 1 93 ? 7.395 -5.144 -18.523 1.00 76.00 93 HIS A C 1
ATOM 674 O O . HIS A 1 93 ? 6.689 -4.374 -17.874 1.00 76.00 93 HIS A O 1
ATOM 680 N N . PHE A 1 94 ? 7.412 -5.167 -19.848 1.00 76.56 94 PHE A N 1
ATOM 681 C CA . PHE A 1 94 ? 6.398 -4.512 -20.658 1.00 76.56 94 PHE A CA 1
ATOM 682 C C . PHE A 1 94 ? 5.336 -5.555 -20.958 1.00 76.56 94 PHE A C 1
ATOM 684 O O . PHE A 1 94 ? 5.641 -6.675 -21.373 1.00 76.56 94 PHE A O 1
ATOM 691 N N . THR A 1 95 ? 4.087 -5.209 -20.682 1.00 78.12 95 THR A N 1
ATOM 692 C CA . THR A 1 95 ? 2.959 -6.054 -21.080 1.00 78.12 95 THR A CA 1
ATOM 693 C C . THR A 1 95 ? 2.813 -6.067 -22.607 1.00 78.12 95 THR A C 1
ATOM 695 O O . THR A 1 95 ? 3.439 -5.274 -23.314 1.00 78.12 95 THR A O 1
ATOM 698 N N . ASP A 1 96 ? 2.033 -7.007 -23.134 1.00 82.62 96 ASP A N 1
ATOM 699 C CA . ASP A 1 96 ? 1.612 -6.972 -24.540 1.00 82.62 96 ASP A CA 1
ATOM 700 C C . ASP A 1 96 ? 0.535 -5.882 -24.727 1.00 82.62 96 ASP A C 1
ATOM 702 O O . ASP A 1 96 ? -0.160 -5.546 -23.770 1.00 82.62 96 ASP A O 1
ATOM 706 N N . VAL A 1 97 ? 0.308 -5.364 -25.943 1.00 74.44 97 VAL A N 1
ATOM 707 C CA . VAL A 1 97 ? -0.692 -4.292 -26.203 1.00 74.44 97 VAL A CA 1
ATOM 708 C C . VAL A 1 97 ? -2.115 -4.636 -25.740 1.00 74.44 97 VAL A C 1
ATOM 710 O O . VAL A 1 97 ? -2.920 -3.750 -25.450 1.00 74.44 97 VAL A O 1
ATOM 713 N N . HIS A 1 98 ? -2.458 -5.922 -25.685 1.00 81.25 98 HIS A N 1
ATOM 714 C CA . HIS A 1 98 ? -3.779 -6.389 -25.255 1.00 81.25 98 HIS A CA 1
ATOM 715 C C . HIS A 1 98 ? -3.861 -6.729 -23.764 1.00 81.25 98 HIS A C 1
ATOM 717 O O . HIS A 1 98 ? -4.945 -7.046 -23.269 1.00 81.25 98 HIS A O 1
ATOM 723 N N . GLU A 1 99 ? -2.740 -6.670 -23.051 1.00 82.81 99 GLU A N 1
ATOM 724 C CA . GLU A 1 99 ? -2.658 -6.958 -21.630 1.00 82.81 99 GLU A CA 1
ATOM 725 C C . GLU A 1 99 ? -2.445 -5.665 -20.837 1.00 82.81 99 GLU A C 1
ATOM 727 O O . GLU A 1 99 ? -1.547 -4.883 -21.120 1.00 82.81 99 GLU A O 1
ATOM 732 N N . LYS A 1 100 ? -3.251 -5.455 -19.793 1.00 86.25 100 LYS A N 1
ATOM 733 C CA . LYS A 1 100 ? -3.068 -4.318 -18.888 1.00 86.25 100 LYS A CA 1
ATOM 734 C C . LYS A 1 100 ? -2.014 -4.623 -17.830 1.00 86.25 100 LYS A C 1
ATOM 736 O O . LYS A 1 100 ? -2.051 -5.692 -17.214 1.00 86.25 100 LYS A O 1
ATOM 741 N N . ALA A 1 101 ? -1.170 -3.637 -17.524 1.00 84.62 101 ALA A N 1
ATOM 742 C CA . ALA A 1 101 ? -0.201 -3.714 -16.427 1.00 84.62 101 ALA A CA 1
ATOM 743 C C . ALA A 1 101 ? -0.855 -4.099 -15.084 1.00 84.62 101 ALA A C 1
ATOM 745 O O . ALA A 1 101 ? -0.331 -4.949 -14.368 1.00 84.62 101 ALA A O 1
ATOM 746 N N . ASP A 1 102 ? -2.042 -3.562 -14.784 1.00 89.12 102 ASP A N 1
ATOM 747 C CA . ASP A 1 102 ? -2.821 -3.906 -13.586 1.00 89.12 102 ASP A CA 1
ATOM 748 C C . ASP A 1 102 ? -3.099 -5.409 -13.468 1.00 89.12 102 ASP A C 1
ATOM 750 O O . ASP A 1 102 ? -2.965 -5.999 -12.395 1.00 89.12 102 ASP A O 1
ATOM 754 N N . ASP A 1 103 ? -3.510 -6.042 -14.569 1.00 89.12 103 ASP A N 1
ATOM 755 C CA . ASP A 1 103 ? -3.846 -7.464 -14.587 1.00 89.12 103 ASP A CA 1
ATOM 756 C C . ASP A 1 103 ? -2.586 -8.324 -14.472 1.00 89.12 103 ASP A C 1
ATOM 758 O O . ASP A 1 103 ? -2.609 -9.365 -13.811 1.00 89.12 103 ASP A O 1
ATOM 762 N N . ARG A 1 104 ? -1.462 -7.866 -15.035 1.00 87.81 104 ARG A N 1
ATOM 763 C CA . ARG A 1 104 ? -0.153 -8.489 -14.822 1.00 87.81 104 ARG A CA 1
ATOM 764 C C . ARG A 1 104 ? 0.257 -8.445 -13.356 1.00 87.81 104 ARG A C 1
ATOM 766 O O . ARG A 1 104 ? 0.605 -9.482 -12.800 1.00 87.81 104 ARG A O 1
ATOM 773 N N . LEU A 1 105 ? 0.203 -7.265 -12.741 1.00 88.38 105 LEU A N 1
ATOM 774 C CA . LEU A 1 105 ? 0.584 -7.046 -11.345 1.00 88.38 105 LEU A CA 1
ATOM 775 C C . LEU A 1 105 ? -0.279 -7.885 -10.402 1.00 88.38 105 LEU A C 1
ATOM 777 O O . LEU A 1 105 ? 0.254 -8.511 -9.490 1.00 88.38 105 LEU A O 1
ATOM 781 N N . MET A 1 106 ? -1.587 -7.969 -10.657 1.00 88.50 106 MET A N 1
ATOM 782 C CA . MET A 1 106 ? -2.478 -8.831 -9.880 1.00 88.50 106 MET A CA 1
ATOM 783 C C . MET A 1 106 ? -2.141 -10.316 -10.031 1.00 88.50 106 MET A C 1
ATOM 785 O O . MET A 1 106 ? -2.089 -11.010 -9.023 1.00 88.50 106 MET A O 1
ATOM 789 N N . ARG A 1 107 ? -1.831 -10.797 -11.243 1.00 87.75 107 ARG A N 1
ATOM 790 C CA . ARG A 1 107 ? -1.373 -12.186 -11.424 1.00 87.75 107 ARG A CA 1
ATOM 791 C C . ARG A 1 107 ? -0.077 -12.465 -10.670 1.00 87.75 107 ARG A C 1
ATOM 793 O O . ARG A 1 107 ? 0.027 -13.493 -10.024 1.00 87.75 107 ARG A O 1
ATOM 800 N N . MET A 1 108 ? 0.878 -11.533 -10.689 1.00 85.50 108 MET A N 1
ATOM 801 C CA . MET A 1 108 ? 2.121 -11.677 -9.923 1.00 85.50 108 MET A CA 1
ATOM 802 C C . MET A 1 108 ? 1.866 -11.709 -8.413 1.00 85.50 108 MET A C 1
ATOM 804 O O . MET A 1 108 ? 2.517 -12.464 -7.701 1.00 85.50 108 MET A O 1
ATOM 808 N N . ILE A 1 109 ? 0.913 -10.916 -7.919 1.00 84.38 109 ILE A N 1
ATOM 809 C CA . ILE A 1 109 ? 0.463 -10.965 -6.523 1.00 84.38 109 ILE A CA 1
ATOM 810 C C . ILE A 1 109 ? -0.130 -12.336 -6.187 1.00 84.38 109 ILE A C 1
ATOM 812 O O . ILE A 1 109 ? 0.228 -12.906 -5.158 1.00 84.38 109 ILE A O 1
ATOM 816 N N . ASP A 1 110 ? -1.004 -12.858 -7.047 1.00 83.56 110 ASP A N 1
ATOM 817 C CA . ASP A 1 110 ? -1.645 -14.159 -6.853 1.00 83.56 110 ASP A CA 1
ATOM 818 C C . ASP A 1 110 ? -0.603 -15.293 -6.884 1.00 83.56 110 ASP A C 1
ATOM 820 O O . ASP A 1 110 ? -0.619 -16.167 -6.018 1.00 83.56 110 ASP A O 1
ATOM 824 N N . ASP A 1 111 ? 0.360 -15.232 -7.809 1.00 81.44 111 ASP A N 1
ATOM 825 C CA . ASP A 1 111 ? 1.473 -16.180 -7.916 1.00 81.44 111 ASP A CA 1
ATOM 826 C C . ASP A 1 111 ? 2.373 -16.136 -6.667 1.00 81.44 111 ASP A C 1
ATOM 828 O O . ASP A 1 111 ? 2.740 -17.179 -6.126 1.00 81.44 111 ASP A O 1
ATOM 832 N N . LEU A 1 112 ? 2.698 -14.937 -6.164 1.00 77.38 112 LEU A N 1
ATOM 833 C CA . LEU A 1 112 ? 3.477 -14.757 -4.932 1.00 77.38 112 LEU A CA 1
ATOM 834 C C . LEU A 1 112 ? 2.716 -15.231 -3.690 1.00 77.38 112 LEU A C 1
ATOM 836 O O . LEU A 1 112 ? 3.331 -15.724 -2.750 1.00 77.38 112 LEU A O 1
ATOM 840 N N . ALA A 1 113 ? 1.393 -15.072 -3.659 1.00 75.06 113 ALA A N 1
ATOM 841 C CA . ALA A 1 113 ? 0.559 -15.593 -2.582 1.00 75.06 113 ALA A CA 1
ATOM 842 C C . ALA A 1 113 ? 0.453 -17.126 -2.628 1.00 75.06 113 ALA A C 1
ATOM 844 O O . ALA A 1 113 ? 0.375 -17.754 -1.577 1.00 75.06 113 ALA A O 1
ATOM 845 N N . ALA A 1 114 ? 0.466 -17.721 -3.824 1.00 75.31 114 ALA A N 1
ATOM 846 C CA . ALA A 1 114 ? 0.423 -19.168 -4.013 1.00 75.31 114 ALA A CA 1
ATOM 847 C C . ALA A 1 114 ? 1.771 -19.858 -3.746 1.00 75.31 114 ALA A C 1
ATOM 849 O O . ALA A 1 114 ? 1.782 -20.997 -3.293 1.00 75.31 114 ALA A O 1
ATOM 850 N N . ALA A 1 115 ? 2.892 -19.189 -4.037 1.00 69.44 115 ALA A N 1
ATOM 851 C CA . ALA A 1 115 ? 4.240 -19.724 -3.834 1.00 69.44 115 ALA A CA 1
ATOM 852 C C . ALA A 1 115 ? 4.715 -19.667 -2.371 1.00 69.44 115 ALA A C 1
ATOM 854 O O . ALA A 1 115 ? 5.665 -20.357 -2.003 1.00 69.44 115 ALA A O 1
ATOM 855 N N . ASP A 1 116 ? 4.086 -18.834 -1.542 1.00 65.75 116 ASP A N 1
ATOM 856 C CA . ASP A 1 116 ? 4.369 -18.754 -0.112 1.00 65.75 116 ASP A CA 1
ATOM 857 C C . ASP A 1 116 ? 3.623 -19.897 0.608 1.00 65.75 116 ASP A C 1
ATOM 859 O O . ASP A 1 116 ? 2.506 -19.729 1.098 1.00 65.75 116 ASP A O 1
ATOM 863 N N . ASP A 1 117 ? 4.230 -21.094 0.632 1.00 53.97 117 ASP A N 1
ATOM 864 C CA . ASP A 1 117 ? 3.691 -22.312 1.277 1.00 53.97 117 ASP A CA 1
ATOM 865 C C . ASP A 1 117 ? 3.373 -22.108 2.780 1.00 53.97 117 ASP A C 1
ATOM 867 O O . ASP A 1 117 ? 2.567 -22.833 3.368 1.00 53.97 117 ASP A O 1
ATOM 871 N N . GLU A 1 118 ? 3.961 -21.081 3.405 1.00 53.81 118 GLU A N 1
ATOM 872 C CA . GLU A 1 118 ? 3.611 -20.571 4.732 1.00 53.81 118 GLU A CA 1
ATOM 873 C C . GLU A 1 118 ? 2.889 -19.224 4.605 1.00 53.81 118 GLU A C 1
ATOM 875 O O . GLU A 1 118 ? 3.389 -18.221 5.108 1.00 53.81 118 GLU A O 1
ATOM 880 N N . ALA A 1 119 ? 1.734 -19.177 3.930 1.00 51.03 119 ALA A N 1
ATOM 881 C CA . ALA A 1 119 ? 0.911 -17.974 3.789 1.00 51.03 119 ALA A CA 1
ATOM 882 C C . ALA A 1 119 ? 0.849 -17.207 5.115 1.00 51.03 119 ALA A C 1
ATOM 884 O O . ALA A 1 119 ? 0.093 -17.605 6.000 1.00 51.03 119 ALA A O 1
ATOM 885 N N . SER A 1 120 ? 1.670 -16.157 5.275 1.00 52.88 120 SER A N 1
ATOM 886 C CA . SER A 1 120 ? 1.868 -15.499 6.567 1.00 52.88 120 SER A CA 1
ATOM 887 C C . SER A 1 120 ? 0.524 -14.919 6.990 1.00 52.88 120 SER A C 1
ATOM 889 O O . SER A 1 120 ? 0.111 -13.879 6.459 1.00 52.88 120 SER A O 1
ATOM 891 N N . PRO A 1 121 ? -0.215 -15.580 7.896 1.00 59.22 121 PRO A N 1
ATOM 892 C CA . PRO A 1 121 ? -1.609 -15.256 8.058 1.00 59.22 121 PRO A CA 1
ATOM 893 C C . PRO A 1 121 ? -1.665 -13.919 8.774 1.00 59.22 121 PRO A C 1
ATOM 895 O O . PRO A 1 121 ? -0.990 -13.702 9.778 1.00 59.22 121 PRO A O 1
ATOM 898 N N . ALA A 1 122 ? -2.453 -12.996 8.233 1.00 71.88 122 ALA A N 1
ATOM 899 C CA . ALA A 1 122 ? -2.704 -11.731 8.894 1.00 71.88 122 ALA A CA 1
ATOM 900 C C . ALA A 1 122 ? -3.340 -12.014 10.267 1.00 71.88 122 ALA A C 1
ATOM 902 O O . ALA A 1 122 ? -4.521 -12.369 10.344 1.00 71.88 122 ALA A O 1
ATOM 903 N N . SER A 1 123 ? -2.568 -11.875 11.345 1.00 83.56 123 SER A N 1
ATOM 904 C CA . SER A 1 123 ? -3.010 -12.212 12.698 1.00 8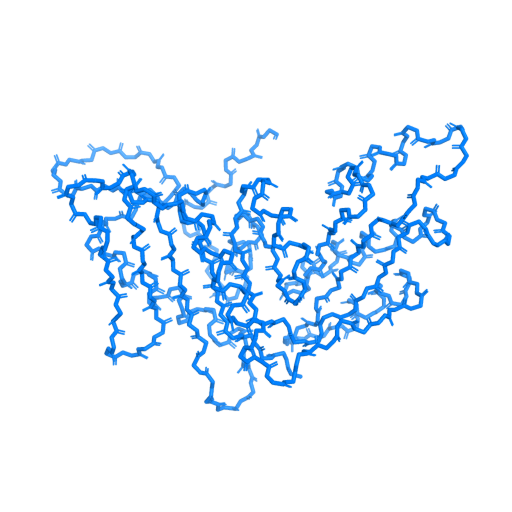3.56 123 SER A CA 1
ATOM 905 C C . SER A 1 123 ? -4.015 -11.166 13.181 1.00 83.56 123 SER A C 1
ATOM 907 O O . SER A 1 123 ? -3.724 -9.969 13.127 1.00 83.56 123 SER A O 1
ATOM 909 N N . PRO A 1 124 ? -5.222 -11.550 13.629 1.00 88.00 124 PRO A N 1
ATOM 910 C CA . PRO A 1 124 ? -6.196 -10.581 14.109 1.00 88.00 124 PRO A CA 1
ATOM 911 C C . PRO A 1 124 ? -5.694 -9.900 15.385 1.00 88.00 124 PRO A C 1
ATOM 913 O O . PRO A 1 124 ? -5.239 -10.562 16.314 1.00 88.00 124 PRO A O 1
ATOM 916 N N . LEU A 1 125 ? -5.839 -8.577 15.444 1.00 89.38 125 LEU A N 1
ATOM 917 C CA . LEU A 1 125 ? -5.615 -7.788 16.653 1.00 89.38 125 LEU A CA 1
ATOM 918 C C . LEU A 1 125 ? -6.952 -7.543 17.357 1.00 89.38 125 LEU A C 1
ATOM 920 O O . LEU A 1 125 ? -8.002 -7.418 16.716 1.00 89.38 125 LEU A O 1
ATOM 924 N N . ARG A 1 126 ? -6.925 -7.452 18.686 1.00 86.50 126 ARG A N 1
ATOM 925 C CA . ARG A 1 126 ? -8.119 -7.312 19.531 1.00 86.50 126 ARG A CA 1
ATOM 926 C C . ARG A 1 126 ? -8.771 -5.948 19.353 1.00 86.50 126 ARG A C 1
ATOM 928 O O . ARG A 1 126 ? -9.998 -5.849 19.337 1.00 86.50 126 ARG A O 1
ATOM 935 N N . HIS A 1 127 ? -7.971 -4.891 19.228 1.00 87.81 127 HIS A N 1
ATOM 936 C CA . HIS A 1 127 ? -8.459 -3.524 19.052 1.00 87.81 127 HIS A CA 1
ATOM 937 C C . HIS A 1 127 ? -7.376 -2.574 18.528 1.00 87.81 127 HIS A C 1
ATOM 939 O O . HIS A 1 127 ? -6.189 -2.880 18.510 1.00 87.81 127 HIS A O 1
ATOM 945 N N . GLY A 1 128 ? -7.789 -1.366 18.137 1.00 88.81 128 GLY A N 1
ATOM 946 C CA . GLY A 1 128 ? -6.868 -0.361 17.603 1.00 88.81 128 GLY A CA 1
ATOM 947 C C . GLY A 1 128 ? -5.876 0.215 18.623 1.00 88.81 128 GLY A C 1
ATOM 948 O O . GLY A 1 128 ? -4.857 0.750 18.208 1.00 88.81 128 GLY A O 1
ATOM 949 N N . ALA A 1 129 ? -6.122 0.091 19.936 1.00 91.50 129 ALA A N 1
ATOM 950 C CA . ALA A 1 129 ? -5.107 0.454 20.936 1.00 91.50 129 ALA A CA 1
ATOM 951 C C . ALA A 1 129 ? -3.905 -0.512 20.926 1.00 91.50 129 ALA A C 1
ATOM 953 O O . ALA A 1 129 ? -2.778 -0.043 20.890 1.00 91.50 129 ALA A O 1
ATOM 954 N N . GLU A 1 130 ? -4.139 -1.827 20.813 1.00 92.31 130 GLU A N 1
ATOM 955 C CA . GLU A 1 130 ? -3.077 -2.830 20.645 1.00 92.31 130 GLU A CA 1
ATOM 956 C C . GLU A 1 130 ? -2.322 -2.589 19.333 1.00 92.31 130 GLU A C 1
ATOM 958 O O . GLU A 1 130 ? -1.100 -2.648 19.291 1.00 92.31 130 GLU A O 1
ATOM 963 N N . ALA A 1 131 ? -3.039 -2.223 18.265 1.00 91.69 131 ALA A N 1
ATOM 964 C CA . ALA A 1 131 ? -2.401 -1.821 17.018 1.00 91.69 131 ALA A CA 1
ATOM 965 C C . ALA A 1 131 ? -1.479 -0.600 17.187 1.00 91.69 131 ALA A C 1
ATOM 967 O O . ALA A 1 131 ? -0.364 -0.596 16.674 1.00 91.69 131 ALA A O 1
ATOM 968 N N . ALA A 1 132 ? -1.927 0.436 17.900 1.00 91.38 132 ALA A N 1
ATOM 969 C CA . ALA A 1 132 ? -1.108 1.617 18.157 1.00 91.38 132 ALA A CA 1
ATOM 970 C C . ALA A 1 132 ? 0.126 1.280 19.010 1.00 91.38 132 ALA A C 1
ATOM 972 O O . ALA A 1 132 ? 1.219 1.712 18.668 1.00 91.38 132 ALA A O 1
ATOM 973 N N . GLU A 1 133 ? -0.036 0.467 20.055 1.00 91.25 133 GLU A N 1
ATOM 974 C CA . GLU A 1 133 ? 1.065 -0.001 20.905 1.00 91.25 133 GLU A CA 1
ATOM 975 C C . GLU A 1 133 ? 2.107 -0.786 20.104 1.00 91.25 133 GLU A C 1
ATOM 977 O O . GLU A 1 133 ? 3.296 -0.507 20.217 1.00 91.25 133 GLU A O 1
ATOM 982 N N . LEU A 1 134 ? 1.674 -1.712 19.241 1.00 89.12 134 LEU A N 1
ATOM 983 C CA . LEU A 1 134 ? 2.577 -2.464 18.366 1.00 89.12 134 LEU A CA 1
ATOM 984 C C . LEU A 1 134 ? 3.331 -1.548 17.403 1.00 89.12 134 LEU A C 1
ATOM 986 O O . LEU A 1 134 ? 4.529 -1.730 17.205 1.00 89.12 134 LEU A O 1
ATOM 990 N N . LEU A 1 135 ? 2.650 -0.554 16.824 1.00 87.81 135 LEU A N 1
ATOM 991 C CA . LEU A 1 135 ? 3.290 0.430 15.953 1.00 87.81 135 LEU A CA 1
ATOM 992 C C . LEU A 1 135 ? 4.317 1.262 16.723 1.00 87.81 135 LEU A C 1
ATOM 994 O O . LEU A 1 135 ? 5.385 1.514 16.193 1.00 87.81 135 LEU A O 1
ATOM 998 N N . GLU A 1 136 ? 4.047 1.662 17.961 1.00 87.00 136 GLU A N 1
ATOM 999 C CA . GLU A 1 136 ? 4.962 2.495 18.753 1.00 87.00 136 GLU A CA 1
ATOM 1000 C C . GLU A 1 136 ? 6.135 1.725 19.353 1.00 87.00 136 GLU A C 1
ATOM 1002 O O . GLU A 1 136 ? 7.240 2.259 19.414 1.00 87.00 136 GLU A O 1
ATOM 1007 N N . ALA A 1 137 ? 5.912 0.471 19.747 1.00 83.56 137 ALA A N 1
ATOM 1008 C CA . ALA A 1 137 ? 6.934 -0.415 20.297 1.00 83.56 137 ALA A CA 1
ATOM 1009 C C . ALA A 1 137 ? 7.957 -0.879 19.249 1.00 83.56 137 ALA A C 1
ATOM 1011 O O . ALA A 1 137 ? 9.000 -1.436 19.593 1.00 83.56 137 ALA A O 1
ATOM 1012 N N . CYS A 1 138 ? 7.669 -0.659 17.967 1.00 71.81 138 CYS A N 1
ATOM 1013 C CA . CYS A 1 138 ? 8.621 -0.871 16.894 1.00 71.81 138 CYS A CA 1
ATOM 1014 C C . CYS A 1 138 ? 9.902 -0.057 17.135 1.00 71.81 138 CYS A C 1
ATOM 1016 O O . CYS A 1 138 ? 9.828 1.142 17.384 1.00 71.81 138 CYS A O 1
ATOM 1018 N N . GLY A 1 139 ? 11.071 -0.699 17.059 1.00 63.38 139 GLY A N 1
ATOM 1019 C CA . GLY A 1 139 ? 12.389 -0.070 17.222 1.00 63.38 139 GLY A CA 1
ATOM 1020 C C . GLY A 1 139 ? 13.035 0.336 15.893 1.00 63.38 139 GLY A C 1
ATOM 1021 O O . GLY A 1 139 ? 12.348 0.577 14.900 1.00 63.38 139 GLY A O 1
ATOM 1022 N N . GLU A 1 140 ? 14.363 0.418 15.856 1.00 52.69 140 GLU A N 1
ATOM 1023 C CA . GLU A 1 140 ? 15.130 0.504 14.607 1.00 52.69 140 GLU A CA 1
ATOM 1024 C C . GLU A 1 140 ? 15.190 -0.902 13.984 1.00 52.69 140 GLU A C 1
ATOM 1026 O O . GLU A 1 140 ? 15.882 -1.786 14.481 1.00 52.69 140 GLU A O 1
ATOM 1031 N N . GLY A 1 141 ? 14.375 -1.163 12.959 1.00 55.75 141 GLY A N 1
ATOM 1032 C CA . GLY A 1 141 ? 14.309 -2.470 12.301 1.00 55.75 141 GLY A CA 1
ATOM 1033 C C . GLY A 1 141 ? 13.082 -2.642 11.408 1.00 55.75 141 GLY A C 1
ATOM 1034 O O . GLY A 1 141 ? 12.254 -1.740 11.288 1.00 55.75 141 GLY A O 1
ATOM 1035 N N . ALA A 1 142 ? 12.951 -3.814 10.778 1.00 55.44 142 ALA A N 1
ATOM 1036 C CA . ALA A 1 142 ? 11.794 -4.143 9.949 1.00 55.44 142 ALA A CA 1
ATOM 1037 C C . ALA A 1 142 ? 10.543 -4.307 10.825 1.00 55.44 142 ALA A C 1
ATOM 1039 O O . ALA A 1 142 ? 10.410 -5.266 11.590 1.00 55.44 142 ALA A O 1
ATOM 1040 N N . CYS A 1 143 ? 9.645 -3.334 10.722 1.00 64.69 143 CYS A N 1
ATOM 1041 C CA . CYS A 1 143 ? 8.464 -3.223 11.561 1.00 64.69 143 CYS A CA 1
ATOM 1042 C C . CYS A 1 143 ? 7.254 -3.877 10.871 1.00 64.69 143 CYS A C 1
ATOM 1044 O O . CYS A 1 143 ? 7.108 -3.747 9.652 1.00 64.69 143 CYS A O 1
ATOM 1046 N N . PRO A 1 144 ? 6.382 -4.584 11.610 1.00 74.12 144 PRO A N 1
ATOM 1047 C CA . PRO A 1 144 ? 5.199 -5.195 11.027 1.00 74.12 144 PRO A CA 1
ATOM 1048 C C . PRO A 1 144 ? 4.242 -4.129 10.480 1.00 74.12 144 PRO A C 1
ATOM 1050 O O . PRO A 1 144 ? 4.154 -3.010 11.001 1.00 74.12 144 PRO A O 1
ATOM 1053 N N . VAL A 1 145 ? 3.484 -4.494 9.446 1.00 84.50 145 VAL A N 1
ATOM 1054 C CA . VAL A 1 145 ? 2.458 -3.616 8.874 1.00 84.50 145 VAL A CA 1
ATOM 1055 C C . VAL A 1 145 ? 1.119 -3.957 9.501 1.00 84.50 145 VAL A C 1
ATOM 1057 O O . VAL A 1 145 ? 0.724 -5.120 9.552 1.00 84.50 145 VAL A O 1
ATOM 1060 N N . ILE A 1 146 ? 0.387 -2.945 9.960 1.00 89.81 146 ILE A N 1
ATOM 1061 C CA . ILE A 1 146 ? -0.979 -3.155 10.441 1.00 89.81 146 ILE A CA 1
ATOM 1062 C C . ILE A 1 146 ? -1.966 -2.835 9.332 1.00 89.81 146 ILE A C 1
ATOM 1064 O O . ILE A 1 146 ? -1.830 -1.862 8.596 1.00 89.81 146 ILE A O 1
ATOM 1068 N N . VAL A 1 147 ? -2.995 -3.659 9.229 1.00 90.12 147 VAL A N 1
ATOM 1069 C CA . VAL A 1 147 ? -4.059 -3.530 8.250 1.00 90.12 147 VAL A CA 1
ATOM 1070 C C . VAL A 1 147 ? -5.352 -3.209 8.978 1.00 90.12 147 VAL A C 1
ATOM 1072 O O . VAL A 1 147 ? -5.832 -4.001 9.788 1.00 90.12 147 VAL A O 1
ATOM 1075 N N . ALA A 1 148 ? -5.929 -2.049 8.683 1.00 91.94 148 ALA A N 1
ATOM 1076 C CA . ALA A 1 148 ? -7.213 -1.617 9.210 1.00 91.94 148 ALA A CA 1
ATOM 1077 C C . ALA A 1 148 ? -8.283 -1.755 8.123 1.00 91.94 148 ALA A C 1
ATOM 1079 O O . ALA A 1 148 ? -8.195 -1.107 7.089 1.00 91.94 148 ALA A O 1
ATOM 1080 N N . THR A 1 149 ? -9.298 -2.588 8.343 1.00 91.44 149 THR A N 1
ATOM 1081 C CA . THR A 1 149 ? -10.383 -2.817 7.372 1.00 91.44 149 THR A CA 1
ATOM 1082 C C . THR A 1 149 ? -11.712 -2.359 7.941 1.00 91.44 149 THR A C 1
ATOM 1084 O O . THR A 1 149 ? -12.050 -2.679 9.085 1.00 91.44 149 THR A O 1
ATOM 1087 N N . ARG A 1 150 ? -12.488 -1.623 7.148 1.00 93.06 150 ARG A N 1
ATOM 1088 C CA . ARG A 1 150 ? -13.815 -1.160 7.549 1.00 93.06 150 ARG A CA 1
ATOM 1089 C C . ARG A 1 150 ? -14.829 -2.297 7.449 1.00 93.06 150 ARG A C 1
ATOM 1091 O O . ARG A 1 150 ? -15.187 -2.730 6.363 1.00 93.06 150 ARG A O 1
ATOM 1098 N N . GLN A 1 151 ? -15.346 -2.736 8.589 1.00 92.19 151 GLN A N 1
ATOM 1099 C CA . GLN A 1 151 ? -16.288 -3.853 8.693 1.00 92.19 151 GLN A CA 1
ATOM 1100 C C . GLN A 1 151 ? -17.749 -3.398 8.732 1.00 92.19 151 GLN A C 1
ATOM 1102 O O . GLN A 1 151 ? -18.640 -4.105 8.266 1.00 92.19 151 GLN A O 1
ATOM 1107 N N . ARG A 1 152 ? -18.023 -2.225 9.315 1.00 91.62 152 ARG A N 1
ATOM 1108 C CA . ARG A 1 152 ? -19.394 -1.729 9.515 1.00 91.62 152 ARG A CA 1
ATOM 1109 C C . ARG A 1 152 ? -19.511 -0.234 9.250 1.00 91.62 152 ARG A C 1
ATOM 1111 O O . ARG A 1 152 ? -18.527 0.504 9.184 1.00 91.62 152 ARG A O 1
ATOM 1118 N N . ALA A 1 153 ? -20.749 0.218 9.071 1.00 88.44 153 ALA A N 1
ATOM 1119 C CA . ALA A 1 153 ? -21.055 1.639 9.041 1.00 88.44 153 ALA A CA 1
ATOM 1120 C C . ALA A 1 153 ? -20.884 2.242 10.440 1.00 88.44 153 ALA A C 1
ATOM 1122 O O . ALA A 1 153 ? -21.079 1.564 11.450 1.00 88.44 153 ALA A O 1
ATOM 1123 N N . VAL A 1 154 ? -20.533 3.525 10.494 1.00 87.12 154 VAL A N 1
ATOM 1124 C CA . VAL A 1 154 ? -20.327 4.206 11.769 1.00 87.12 154 VAL A CA 1
ATOM 1125 C C . VAL A 1 154 ? -21.676 4.421 12.473 1.00 87.12 154 VAL A C 1
ATOM 1127 O O . VAL A 1 154 ? -22.608 4.934 11.842 1.00 87.12 154 VAL A O 1
ATOM 1130 N N . PRO A 1 155 ? -21.813 4.059 13.762 1.00 81.25 155 PRO A N 1
ATOM 1131 C CA . PRO A 1 155 ? -23.049 4.267 14.509 1.00 81.25 155 PRO A CA 1
ATOM 1132 C C . PRO A 1 155 ? -23.244 5.738 14.922 1.00 81.25 155 PRO A C 1
ATOM 1134 O O . PRO A 1 155 ? -22.280 6.474 15.131 1.00 81.25 155 PRO A O 1
ATOM 1137 N N . GLY A 1 156 ? -24.508 6.134 15.114 1.00 81.56 156 GLY A N 1
ATOM 1138 C CA . GLY A 1 156 ? -24.907 7.443 15.652 1.00 81.56 156 GLY A CA 1
ATOM 1139 C C . GLY A 1 156 ? -25.091 8.534 14.589 1.00 81.56 156 GLY A C 1
ATOM 1140 O O . GLY A 1 156 ? -24.238 8.729 13.733 1.00 81.56 156 GLY A O 1
ATOM 1141 N N . LYS A 1 157 ? -26.216 9.267 14.638 1.00 76.94 157 LYS A N 1
ATOM 1142 C CA . LYS A 1 157 ? -26.574 10.282 13.622 1.00 76.94 157 LYS A CA 1
ATOM 1143 C C . LYS A 1 157 ? -25.788 11.595 13.753 1.00 76.94 157 LYS A C 1
ATOM 1145 O O . LYS A 1 157 ? -25.394 12.146 12.734 1.00 76.94 157 LYS A O 1
ATOM 1150 N N . ALA A 1 158 ? -25.551 12.073 14.977 1.00 78.50 158 ALA A N 1
ATOM 1151 C CA . ALA A 1 158 ? -25.035 13.424 15.235 1.00 78.50 158 ALA A CA 1
ATOM 1152 C C . ALA A 1 158 ? -23.603 13.664 14.717 1.00 78.50 158 ALA A C 1
ATOM 1154 O O . ALA A 1 158 ? -23.303 14.742 14.220 1.00 78.50 158 ALA A O 1
ATOM 1155 N N . GLU A 1 159 ? -22.731 12.652 14.773 1.00 83.69 159 GLU A N 1
ATOM 1156 C CA . GLU A 1 159 ? -21.330 12.770 14.332 1.00 83.69 159 GLU A CA 1
ATOM 1157 C C . GLU A 1 159 ? -21.021 11.990 13.051 1.00 83.69 159 GLU A C 1
ATOM 1159 O O . GLU A 1 159 ? -19.865 11.934 12.620 1.00 83.69 159 GLU A O 1
ATOM 1164 N N . ARG A 1 160 ? -22.035 11.373 12.428 1.00 86.25 160 ARG A N 1
ATOM 1165 C CA . ARG A 1 160 ? -21.838 10.463 11.294 1.00 86.25 160 ARG A CA 1
ATOM 1166 C C . ARG A 1 160 ? -21.033 11.116 10.181 1.00 86.25 160 ARG A C 1
ATOM 1168 O O . ARG A 1 160 ? -20.070 10.533 9.708 1.00 86.25 160 ARG A O 1
ATOM 1175 N N . GLN A 1 161 ? -21.390 12.340 9.801 1.00 88.31 161 GLN A N 1
ATOM 1176 C CA . GLN A 1 161 ? -20.735 13.053 8.706 1.00 88.31 161 GLN A CA 1
ATOM 1177 C C . GLN A 1 161 ? -19.247 13.300 8.985 1.00 88.31 161 GLN A C 1
ATOM 1179 O O . GLN A 1 161 ? -18.417 13.063 8.112 1.00 88.31 161 GLN A O 1
ATOM 1184 N N . ARG A 1 162 ? -18.897 13.703 10.214 1.00 89.75 162 ARG A N 1
ATOM 1185 C CA . ARG A 1 162 ? -17.502 13.920 10.627 1.00 89.75 162 ARG A CA 1
ATOM 1186 C C . ARG A 1 162 ? -16.701 12.619 10.588 1.00 89.75 162 ARG A C 1
ATOM 1188 O O . ARG A 1 162 ? -15.572 12.606 10.106 1.00 89.75 162 ARG A O 1
ATOM 1195 N N . ARG A 1 163 ? -17.285 11.523 11.076 1.00 91.31 163 ARG A N 1
ATOM 1196 C CA . ARG A 1 163 ? -16.626 10.210 11.114 1.00 91.31 163 ARG A CA 1
ATOM 1197 C C . ARG A 1 163 ? -16.491 9.584 9.722 1.00 91.31 163 ARG A C 1
ATOM 1199 O O . ARG A 1 163 ? -15.461 8.993 9.430 1.00 91.31 163 ARG A O 1
ATOM 1206 N N . GLU A 1 164 ? -17.477 9.760 8.844 1.00 91.81 164 GLU A N 1
ATOM 1207 C CA . GLU A 1 164 ? -17.387 9.342 7.437 1.00 91.81 164 GLU A CA 1
ATOM 1208 C C . GLU A 1 164 ? -16.363 10.183 6.658 1.00 91.81 164 GLU A C 1
ATOM 1210 O O . GLU A 1 164 ? -15.623 9.639 5.842 1.00 91.81 164 GLU A O 1
ATOM 1215 N N . ALA A 1 165 ? -16.258 11.489 6.935 1.00 90.56 165 ALA A N 1
ATOM 1216 C CA . ALA A 1 165 ? -15.211 12.333 6.356 1.00 90.56 165 ALA A CA 1
ATOM 1217 C C . ALA A 1 165 ? -13.811 11.881 6.800 1.00 90.56 165 ALA A C 1
ATOM 1219 O O . ALA A 1 165 ? -12.912 11.779 5.967 1.00 90.56 165 ALA A O 1
ATOM 1220 N N . PHE A 1 166 ? -13.648 11.540 8.084 1.00 92.75 166 PHE A N 1
ATOM 1221 C CA . PHE A 1 166 ? -12.417 10.940 8.597 1.00 92.75 166 PHE A CA 1
ATOM 1222 C C . PHE A 1 166 ? -12.098 9.621 7.883 1.00 92.75 166 PHE A C 1
ATOM 1224 O O . PHE A 1 166 ? -11.022 9.491 7.316 1.00 92.75 166 PHE A O 1
ATOM 1231 N N . LEU A 1 167 ? -13.052 8.686 7.803 1.00 92.38 167 LEU A N 1
ATOM 1232 C CA . LEU A 1 167 ? -12.865 7.421 7.084 1.00 92.38 167 LEU A CA 1
ATOM 1233 C C . LEU A 1 167 ? -12.473 7.629 5.618 1.00 92.38 167 LEU A C 1
ATOM 1235 O O . LEU A 1 167 ? -11.568 6.959 5.131 1.00 92.38 167 LEU A O 1
ATOM 1239 N N . LYS A 1 168 ? -13.104 8.580 4.924 1.00 90.00 168 LYS A N 1
ATOM 1240 C CA . LYS A 1 168 ? -12.742 8.935 3.548 1.00 90.00 168 LYS A CA 1
ATOM 1241 C C . LYS A 1 168 ? -11.296 9.431 3.455 1.00 90.00 168 LYS A C 1
ATOM 1243 O O . LYS A 1 168 ? -10.585 8.999 2.553 1.00 90.00 168 LYS A O 1
ATOM 1248 N N . ALA A 1 169 ? -10.858 10.286 4.380 1.00 87.00 169 ALA A N 1
ATOM 1249 C CA . ALA A 1 169 ? -9.478 10.772 4.434 1.00 87.00 169 ALA A CA 1
ATOM 1250 C C . ALA A 1 169 ? -8.470 9.644 4.723 1.00 87.00 169 ALA A C 1
ATOM 1252 O O . ALA A 1 169 ? -7.362 9.656 4.200 1.00 87.00 169 ALA A O 1
ATOM 1253 N N . CYS A 1 170 ? -8.872 8.635 5.496 1.00 85.56 170 CYS A N 1
ATOM 1254 C CA . CYS A 1 170 ? -8.060 7.453 5.785 1.00 85.56 170 CYS A CA 1
ATOM 1255 C C . CYS A 1 170 ? -8.033 6.415 4.649 1.00 85.56 170 CYS A C 1
ATOM 1257 O O . CYS A 1 170 ? -7.394 5.379 4.807 1.00 85.56 170 CYS A O 1
ATOM 1259 N N . GLY A 1 171 ? -8.748 6.639 3.541 1.00 84.12 171 GLY A N 1
ATOM 1260 C CA . GLY A 1 171 ? -8.869 5.652 2.462 1.00 84.12 171 GLY A CA 1
ATOM 1261 C C . GLY A 1 171 ? -9.846 4.507 2.758 1.00 84.12 171 GLY A C 1
ATOM 1262 O O . GLY A 1 171 ? -9.752 3.457 2.139 1.00 84.12 171 GLY A O 1
ATOM 1263 N N . LEU A 1 172 ? -10.802 4.711 3.672 1.00 89.56 172 LEU A N 1
ATOM 1264 C CA . LEU A 1 172 ? -11.832 3.741 4.077 1.00 89.56 172 LEU A CA 1
ATOM 1265 C C . LEU A 1 172 ? -13.281 4.189 3.743 1.00 89.56 172 LEU A C 1
ATOM 1267 O O . LEU A 1 172 ? -14.177 4.096 4.599 1.00 89.56 172 LEU A O 1
ATOM 1271 N N . PRO A 1 173 ? -13.569 4.730 2.539 1.00 87.94 173 PRO A N 1
ATOM 1272 C CA . PRO A 1 173 ? -14.887 5.281 2.226 1.00 87.94 173 PRO A CA 1
ATOM 1273 C C . PRO A 1 173 ? -16.008 4.231 2.160 1.00 87.94 173 PRO A C 1
ATOM 1275 O O . PRO A 1 173 ? -17.172 4.601 2.331 1.00 87.94 173 PRO A O 1
ATOM 1278 N N . ARG A 1 174 ? -15.706 2.950 1.918 1.00 88.00 174 ARG A N 1
ATOM 1279 C CA . ARG A 1 174 ? -16.692 1.868 1.758 1.00 88.00 174 ARG A CA 1
ATOM 1280 C C . ARG A 1 174 ? -16.423 0.706 2.711 1.00 88.00 174 ARG A C 1
ATOM 1282 O O . ARG A 1 174 ? -15.338 0.559 3.263 1.00 88.00 174 ARG A O 1
ATOM 1289 N N . LEU A 1 175 ? -17.446 -0.121 2.924 1.00 88.88 175 LEU A N 1
ATOM 1290 C CA . LEU A 1 175 ? -17.289 -1.380 3.655 1.00 88.88 175 LEU A CA 1
ATOM 1291 C C . LEU A 1 175 ? -16.368 -2.320 2.876 1.00 88.88 175 LEU A C 1
ATOM 1293 O O . LEU A 1 175 ? -16.482 -2.411 1.657 1.00 88.88 175 LEU A O 1
ATOM 1297 N N . GLY A 1 176 ? -15.492 -3.013 3.593 1.00 85.38 176 GLY A N 1
ATOM 1298 C CA . GLY A 1 176 ? -14.461 -3.871 3.022 1.00 85.38 176 GLY A CA 1
ATOM 1299 C C . GLY A 1 176 ? -13.204 -3.124 2.580 1.00 85.38 176 GLY A C 1
ATOM 1300 O O . GLY A 1 176 ? -12.194 -3.781 2.368 1.00 85.38 176 GLY A O 1
ATOM 1301 N N . ASP A 1 177 ? -13.228 -1.787 2.492 1.00 86.12 177 ASP A N 1
ATOM 1302 C CA . ASP A 1 177 ? -12.015 -1.028 2.186 1.00 86.12 177 ASP A CA 1
ATOM 1303 C C . ASP A 1 177 ? -10.996 -1.190 3.316 1.00 86.12 177 ASP A C 1
ATOM 1305 O O . ASP A 1 177 ? -11.344 -1.305 4.502 1.00 86.12 177 ASP A O 1
ATOM 1309 N N . THR A 1 178 ? -9.728 -1.155 2.926 1.00 86.56 178 THR A N 1
ATOM 1310 C CA . THR A 1 178 ? -8.595 -1.454 3.786 1.00 86.56 178 THR A CA 1
ATOM 1311 C C . THR A 1 178 ? -7.558 -0.340 3.699 1.00 86.56 178 THR A C 1
ATOM 1313 O O . THR A 1 178 ? -7.251 0.170 2.630 1.00 86.56 178 THR A O 1
ATOM 1316 N N . ALA A 1 179 ? -6.999 0.036 4.842 1.00 88.25 179 ALA A N 1
ATOM 1317 C CA . ALA A 1 179 ? -5.893 0.966 4.960 1.00 88.25 179 ALA A CA 1
ATOM 1318 C C . ALA A 1 179 ? -4.698 0.223 5.553 1.00 88.25 179 ALA A C 1
ATOM 1320 O O . ALA A 1 179 ? -4.825 -0.463 6.573 1.00 88.25 179 ALA A O 1
ATOM 1321 N N . HIS A 1 180 ? -3.538 0.365 4.923 1.00 87.94 180 HIS A N 1
ATOM 1322 C CA . HIS A 1 180 ? -2.287 -0.127 5.480 1.00 87.94 180 HIS A CA 1
ATOM 1323 C C . HIS A 1 180 ? -1.636 0.961 6.320 1.00 87.94 180 HIS A C 1
ATOM 1325 O O . HIS A 1 180 ? -1.620 2.136 5.952 1.00 87.94 180 HIS A O 1
ATOM 1331 N N . LEU A 1 181 ? -1.107 0.540 7.457 1.00 88.94 181 LEU A N 1
ATOM 1332 C CA . LEU A 1 181 ? -0.472 1.366 8.464 1.00 88.94 181 LEU A CA 1
ATOM 1333 C C . LEU A 1 181 ? 1.006 0.958 8.515 1.00 88.94 181 LEU A C 1
ATOM 1335 O O . LEU A 1 181 ? 1.398 0.191 9.400 1.00 88.94 181 LEU A O 1
ATOM 1339 N N . PRO A 1 182 ? 1.818 1.379 7.525 1.00 84.31 182 PRO A N 1
ATOM 1340 C CA . PRO A 1 182 ? 3.237 1.068 7.504 1.00 84.31 182 PRO A CA 1
ATOM 1341 C C . PRO A 1 182 ? 3.960 1.787 8.645 1.00 84.31 182 PRO A C 1
ATOM 1343 O O . PRO A 1 182 ? 3.562 2.867 9.090 1.00 84.31 182 PRO A O 1
ATOM 1346 N N . SER A 1 183 ? 5.049 1.189 9.101 1.00 81.94 183 SER A N 1
ATOM 1347 C CA . SER A 1 183 ? 5.842 1.636 10.252 1.00 81.94 183 SER A CA 1
ATOM 1348 C C . SER A 1 183 ? 7.337 1.702 9.922 1.00 81.94 183 SER A C 1
ATOM 1350 O O . SER A 1 183 ? 8.172 1.712 10.826 1.00 81.94 183 SER A O 1
ATOM 1352 N N . PHE A 1 184 ? 7.668 1.769 8.625 1.00 75.31 184 PHE A N 1
ATOM 1353 C CA . PHE A 1 184 ? 9.036 1.670 8.114 1.00 75.31 184 PHE A CA 1
ATOM 1354 C C . PHE A 1 184 ? 9.925 2.841 8.536 1.00 75.31 184 PHE A C 1
ATOM 1356 O O . PHE A 1 184 ? 11.121 2.664 8.731 1.00 75.31 184 PHE A O 1
ATOM 1363 N N . THR A 1 185 ? 9.347 4.032 8.713 1.00 75.81 185 THR A N 1
ATOM 1364 C CA . THR A 1 185 ? 10.064 5.223 9.192 1.00 75.81 185 THR A CA 1
ATOM 1365 C C . THR A 1 185 ? 9.443 5.749 10.487 1.00 75.81 185 THR A C 1
ATOM 1367 O O . THR A 1 185 ? 8.244 5.544 10.703 1.00 75.81 185 THR A O 1
ATOM 1370 N N . PRO A 1 186 ? 10.188 6.485 11.338 1.00 81.12 186 PRO A N 1
ATOM 1371 C CA . PRO A 1 186 ? 9.626 7.087 12.552 1.00 81.12 186 PRO A CA 1
ATOM 1372 C C . PRO A 1 186 ? 8.402 7.977 12.276 1.00 81.12 186 PRO A C 1
ATOM 1374 O O . PRO A 1 186 ? 7.386 7.874 12.959 1.00 81.12 186 PRO A O 1
ATOM 1377 N N . ALA A 1 187 ? 8.444 8.782 11.209 1.00 81.38 187 ALA A N 1
ATOM 1378 C CA . ALA A 1 187 ? 7.321 9.635 10.818 1.00 81.38 187 ALA A CA 1
ATOM 1379 C C . ALA A 1 187 ? 6.101 8.826 10.335 1.00 81.38 187 ALA A C 1
ATOM 1381 O O . ALA A 1 187 ? 4.956 9.182 10.616 1.00 81.38 187 ALA A O 1
ATOM 1382 N N . GLN A 1 188 ? 6.313 7.730 9.595 1.00 81.88 188 GLN A N 1
ATOM 1383 C CA . GLN A 1 188 ? 5.221 6.829 9.214 1.00 81.88 188 GLN A CA 1
ATOM 1384 C C . GLN A 1 188 ? 4.634 6.122 10.434 1.00 81.88 188 GLN A C 1
ATOM 1386 O O . GLN A 1 188 ? 3.416 6.063 10.559 1.00 81.88 188 GLN A O 1
ATOM 1391 N N . ARG A 1 189 ? 5.485 5.657 11.349 1.00 86.19 189 ARG A N 1
ATOM 1392 C CA . ARG A 1 189 ? 5.102 4.999 12.597 1.00 86.19 189 ARG A CA 1
ATOM 1393 C C . ARG A 1 189 ? 4.181 5.870 13.439 1.00 86.19 189 ARG A C 1
ATOM 1395 O O . ARG A 1 189 ? 3.096 5.426 13.805 1.00 86.19 189 ARG A O 1
ATOM 1402 N N . GLU A 1 190 ? 4.569 7.120 13.670 1.00 88.50 190 GLU A N 1
ATOM 1403 C CA . GLU A 1 190 ? 3.759 8.078 14.421 1.00 88.50 190 GLU A CA 1
ATOM 1404 C C . GLU A 1 190 ? 2.403 8.326 13.741 1.00 88.50 190 GLU A C 1
ATOM 1406 O O . GLU A 1 190 ? 1.349 8.242 14.381 1.00 88.50 190 GLU A O 1
ATOM 1411 N N . ARG A 1 191 ? 2.400 8.563 12.420 1.00 88.69 191 ARG A N 1
ATOM 1412 C CA . ARG A 1 191 ? 1.158 8.744 11.648 1.00 88.69 191 ARG A CA 1
ATO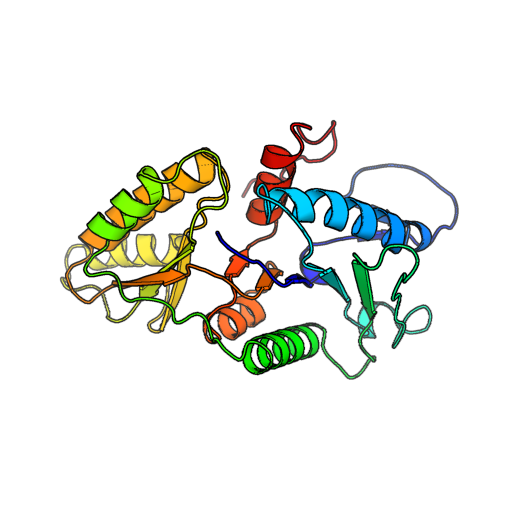M 1413 C C . ARG A 1 191 ? 0.251 7.517 11.727 1.00 88.69 191 ARG A C 1
ATOM 1415 O O . ARG A 1 191 ? -0.945 7.660 11.974 1.00 88.69 191 ARG A O 1
ATOM 1422 N N . SER A 1 192 ? 0.814 6.328 11.549 1.00 91.00 192 SER A N 1
ATOM 1423 C CA . SER A 1 192 ? 0.112 5.047 11.606 1.00 91.00 192 SER A CA 1
ATOM 1424 C C . SER A 1 192 ? -0.470 4.778 12.993 1.00 91.00 192 SER A C 1
ATOM 1426 O O . SER A 1 192 ? -1.635 4.391 13.096 1.00 91.00 192 SER A O 1
ATOM 1428 N N . ALA A 1 193 ? 0.283 5.045 14.064 1.00 91.75 193 ALA A N 1
ATOM 1429 C CA . ALA A 1 193 ? -0.188 4.886 15.439 1.00 91.75 193 ALA A CA 1
ATOM 1430 C C . ALA A 1 193 ? -1.341 5.853 15.751 1.00 91.75 193 ALA A C 1
ATOM 1432 O O . ALA A 1 193 ? -2.384 5.456 16.279 1.00 91.75 193 ALA A O 1
ATOM 1433 N N . ASN A 1 194 ? -1.210 7.119 15.345 1.00 92.62 194 ASN A N 1
ATOM 1434 C CA . ASN A 1 194 ? -2.266 8.119 15.498 1.00 92.62 194 ASN A CA 1
ATOM 1435 C C . ASN A 1 194 ? -3.524 7.764 14.699 1.00 92.62 194 ASN A C 1
ATOM 1437 O O . ASN A 1 194 ? -4.644 7.923 15.197 1.00 92.62 194 ASN A O 1
ATOM 1441 N N . LEU A 1 195 ? -3.352 7.219 13.496 1.00 94.12 195 LEU A N 1
ATOM 1442 C CA . LEU A 1 195 ? -4.452 6.719 12.685 1.00 94.12 195 LEU A CA 1
ATOM 1443 C C . LEU A 1 195 ? -5.141 5.519 13.353 1.00 94.12 195 LEU A C 1
ATOM 1445 O O . LEU A 1 195 ? -6.367 5.523 13.477 1.00 94.12 195 LEU A O 1
ATOM 1449 N N . ALA A 1 196 ? -4.386 4.546 13.872 1.00 94.31 196 ALA A N 1
ATOM 1450 C CA . ALA A 1 196 ? -4.934 3.410 14.615 1.00 94.31 196 ALA A CA 1
ATOM 1451 C C . ALA A 1 196 ? -5.763 3.863 15.832 1.00 94.31 196 ALA A C 1
ATOM 1453 O O . ALA A 1 196 ? -6.895 3.403 16.016 1.00 94.31 196 ALA A O 1
ATOM 1454 N N . ARG A 1 197 ? -5.267 4.844 16.601 1.00 94.56 197 ARG A N 1
ATOM 1455 C CA . ARG A 1 197 ? -6.009 5.471 17.711 1.00 94.56 197 ARG A CA 1
ATOM 1456 C C . ARG A 1 197 ? -7.287 6.163 17.249 1.00 94.56 197 ARG A C 1
ATOM 1458 O O . ARG A 1 197 ? -8.322 6.035 17.900 1.00 94.56 197 ARG A O 1
ATOM 1465 N N . GLY A 1 198 ? -7.226 6.918 16.153 1.00 93.31 198 GLY A N 1
ATOM 1466 C CA . GLY A 1 198 ? -8.390 7.600 15.585 1.00 93.31 198 GLY A CA 1
ATOM 1467 C C . GLY A 1 198 ? -9.467 6.611 15.138 1.00 93.31 198 GLY A C 1
ATOM 1468 O O . GLY A 1 198 ? -10.637 6.760 15.489 1.00 93.31 198 GLY A O 1
ATOM 1469 N N . LEU A 1 199 ? -9.059 5.554 14.435 1.00 94.25 199 LEU A N 1
ATOM 1470 C CA . LEU A 1 199 ? -9.933 4.478 13.967 1.00 94.25 199 LEU A CA 1
ATOM 1471 C C . LEU A 1 199 ? -10.534 3.674 15.127 1.00 94.25 199 LEU A C 1
ATOM 1473 O O . LEU A 1 199 ? -11.714 3.325 15.082 1.00 94.25 199 LEU A O 1
ATOM 1477 N N . HIS A 1 200 ? -9.771 3.441 16.198 1.00 93.06 200 HIS A N 1
ATOM 1478 C CA . HIS A 1 200 ? -10.258 2.773 17.406 1.00 93.06 200 HIS A CA 1
ATOM 1479 C C . HIS A 1 200 ? -11.459 3.495 18.043 1.00 93.06 200 HIS A C 1
ATOM 1481 O O . HIS A 1 200 ? -12.402 2.846 18.499 1.00 93.06 200 HIS A O 1
ATOM 1487 N N . LYS A 1 201 ? -11.469 4.836 18.016 1.00 91.69 201 LYS A N 1
ATOM 1488 C CA . LYS A 1 201 ? -12.535 5.671 18.604 1.00 91.69 201 LYS A CA 1
ATOM 1489 C C . LYS A 1 201 ? -13.879 5.578 17.871 1.00 91.69 201 LYS A C 1
ATOM 1491 O O . LYS A 1 201 ? -14.880 6.076 18.382 1.00 91.69 201 LYS A O 1
ATOM 1496 N N . LEU A 1 202 ? -13.935 4.954 16.692 1.00 89.69 202 LEU A N 1
ATOM 1497 C CA . LEU A 1 202 ? -15.174 4.823 15.915 1.00 89.69 202 LEU A CA 1
ATOM 1498 C C . LEU A 1 202 ? -16.168 3.819 16.514 1.00 89.69 202 LEU A C 1
ATOM 1500 O O . LEU A 1 202 ? -17.353 3.861 16.172 1.00 89.69 202 LEU A O 1
ATOM 1504 N N . GLY A 1 203 ? -15.703 2.966 17.427 1.00 85.06 203 GLY A N 1
ATOM 1505 C CA . GLY A 1 203 ? -16.509 1.984 18.141 1.00 85.06 203 GLY A CA 1
ATOM 1506 C C . GLY A 1 203 ? -16.153 0.537 17.781 1.00 85.06 203 GLY A C 1
ATOM 1507 O O . GLY A 1 203 ? -15.538 0.271 16.741 1.00 85.06 203 GLY A O 1
ATOM 1508 N N . PRO A 1 204 ? -16.538 -0.419 18.642 1.00 85.94 204 PRO A N 1
ATOM 1509 C CA . PRO A 1 204 ? -16.203 -1.825 18.465 1.00 85.94 204 PRO A CA 1
ATOM 1510 C C . PRO A 1 204 ? -16.828 -2.389 17.184 1.00 85.94 204 PRO A C 1
ATOM 1512 O O . PRO A 1 204 ? -17.999 -2.157 16.881 1.00 85.94 204 PRO A O 1
ATOM 1515 N N . GLY A 1 205 ? -16.033 -3.137 16.418 1.00 87.69 205 GLY A N 1
ATOM 1516 C CA . GLY A 1 205 ? -16.482 -3.804 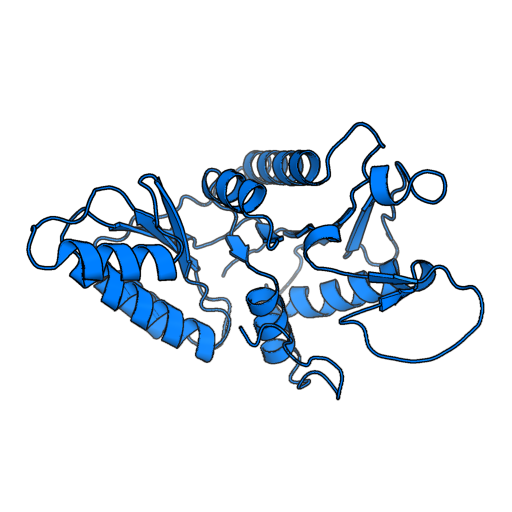15.195 1.00 87.69 205 GLY A CA 1
ATOM 1517 C C . GLY A 1 205 ? -16.721 -2.887 13.989 1.00 87.69 205 GLY A C 1
ATOM 1518 O O . GLY A 1 205 ? -17.161 -3.383 12.956 1.00 87.69 205 GLY A O 1
ATOM 1519 N N . VAL A 1 206 ? -16.441 -1.579 14.080 1.00 91.75 206 VAL A N 1
ATOM 1520 C CA . VAL A 1 206 ? -16.436 -0.689 12.901 1.00 91.75 206 VAL A CA 1
ATOM 1521 C C . VAL A 1 206 ? -15.200 -0.948 12.049 1.00 91.75 206 VAL A C 1
ATOM 1523 O O . VAL A 1 206 ? -15.316 -1.075 10.831 1.00 91.75 206 VAL A O 1
ATOM 1526 N N . ILE A 1 207 ? -14.040 -1.072 12.696 1.00 95.00 207 ILE A N 1
ATOM 1527 C CA . ILE A 1 207 ? -12.747 -1.354 12.072 1.00 95.00 207 ILE A CA 1
ATOM 1528 C C . ILE A 1 207 ? -12.189 -2.654 12.653 1.00 95.00 207 ILE A C 1
ATOM 1530 O O . ILE A 1 207 ? -12.156 -2.817 13.873 1.00 95.00 207 ILE A O 1
ATOM 1534 N N . SER A 1 208 ? -11.738 -3.562 11.790 1.00 92.94 208 SER A N 1
ATOM 1535 C CA . SER A 1 208 ? -10.910 -4.706 12.181 1.00 92.94 208 SER A CA 1
ATOM 1536 C C . SER A 1 208 ? -9.443 -4.382 11.946 1.00 92.94 208 SER A C 1
ATOM 1538 O O . SER A 1 208 ? -9.103 -3.882 10.873 1.00 92.94 208 SER A O 1
ATOM 1540 N N . PHE A 1 209 ? -8.586 -4.732 12.897 1.00 93.19 209 PHE A N 1
ATOM 1541 C CA . PHE A 1 209 ? -7.141 -4.589 12.775 1.00 93.19 209 PHE A CA 1
ATOM 1542 C C . PHE A 1 209 ? -6.505 -5.970 12.625 1.00 93.19 209 PHE A C 1
ATOM 1544 O O . PHE A 1 209 ? -6.903 -6.912 13.312 1.00 93.19 209 PHE A O 1
ATOM 1551 N N . ARG A 1 210 ? -5.540 -6.100 11.719 1.00 90.50 210 ARG A N 1
ATOM 1552 C CA . ARG A 1 210 ? -4.735 -7.313 11.544 1.00 90.50 210 ARG A CA 1
ATOM 1553 C C . ARG A 1 210 ? -3.262 -6.950 11.449 1.00 90.50 210 ARG A C 1
ATOM 1555 O O . ARG A 1 210 ? -2.927 -5.912 10.886 1.00 90.50 210 ARG A O 1
ATOM 1562 N N . LEU A 1 211 ? -2.409 -7.805 11.985 1.00 87.75 211 LEU A N 1
ATOM 1563 C CA . LEU A 1 211 ? -0.963 -7.703 11.911 1.00 87.75 211 LEU A CA 1
ATOM 1564 C C . LEU A 1 211 ? -0.459 -8.512 10.714 1.00 87.75 211 LEU A C 1
ATOM 1566 O O . LEU A 1 211 ? -0.699 -9.715 10.637 1.00 87.75 211 LEU A O 1
ATOM 1570 N N . LEU A 1 212 ? 0.240 -7.857 9.792 1.00 82.62 212 LEU A N 1
ATOM 1571 C CA . LEU A 1 212 ? 1.025 -8.509 8.750 1.00 82.62 212 LEU A CA 1
ATOM 1572 C C . LEU A 1 212 ? 2.476 -8.582 9.217 1.00 82.62 212 LEU A C 1
ATOM 1574 O O . LEU A 1 212 ? 3.231 -7.612 9.118 1.00 82.62 212 LEU A O 1
ATOM 1578 N N . GLU A 1 213 ? 2.849 -9.742 9.750 1.00 73.38 213 GLU A N 1
ATOM 1579 C CA . GLU A 1 213 ? 4.209 -9.999 10.232 1.00 73.38 213 GLU A CA 1
ATOM 1580 C C . GLU A 1 213 ? 5.205 -10.230 9.093 1.00 73.38 213 GLU A C 1
ATOM 1582 O O . GLU A 1 213 ? 6.386 -9.921 9.243 1.00 73.38 213 GLU A O 1
ATOM 1587 N N . ARG A 1 214 ? 4.747 -10.770 7.957 1.00 70.75 214 ARG A N 1
ATOM 1588 C CA . ARG A 1 214 ? 5.562 -11.000 6.758 1.00 70.75 214 ARG A CA 1
ATOM 1589 C C . ARG A 1 214 ? 4.737 -10.700 5.502 1.00 70.75 214 ARG A C 1
ATOM 1591 O O . ARG A 1 214 ? 4.125 -11.602 4.941 1.00 70.75 214 ARG A O 1
ATOM 1598 N N . PRO A 1 215 ? 4.628 -9.429 5.086 1.00 75.19 215 PRO A N 1
ATOM 1599 C CA . PRO A 1 215 ? 4.097 -9.124 3.765 1.00 75.19 215 PRO A CA 1
ATOM 1600 C C . PRO A 1 215 ? 4.931 -9.806 2.674 1.00 75.19 215 PRO A C 1
ATOM 1602 O O . PRO A 1 215 ? 6.157 -9.722 2.691 1.00 75.19 215 PRO A O 1
ATOM 1605 N N . ASN A 1 216 ? 4.267 -10.469 1.728 1.00 72.00 216 ASN A N 1
ATOM 1606 C CA . ASN A 1 216 ? 4.925 -11.187 0.631 1.00 72.00 216 ASN A CA 1
ATOM 1607 C C . ASN A 1 216 ? 5.400 -10.225 -0.469 1.00 72.00 216 ASN A C 1
ATOM 1609 O O . ASN A 1 216 ? 6.472 -10.407 -1.047 1.00 72.00 216 ASN A O 1
ATOM 1613 N N . ALA A 1 217 ? 4.634 -9.160 -0.704 1.00 78.44 217 ALA A N 1
ATOM 1614 C CA . ALA A 1 217 ? 4.957 -8.117 -1.657 1.00 78.44 217 ALA A CA 1
ATOM 1615 C C . ALA A 1 217 ? 4.572 -6.728 -1.146 1.00 78.44 217 ALA A C 1
ATOM 1617 O O . ALA A 1 217 ? 3.597 -6.556 -0.407 1.00 78.44 217 ALA A O 1
ATOM 1618 N N . ILE A 1 218 ? 5.308 -5.721 -1.611 1.00 81.94 218 ILE A N 1
ATOM 1619 C CA . ILE A 1 218 ? 4.849 -4.333 -1.615 1.00 81.94 21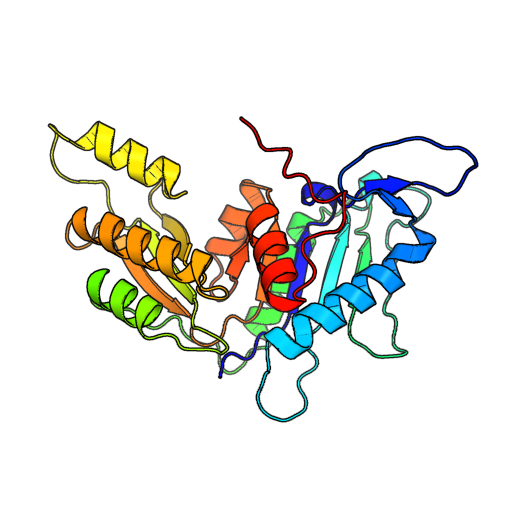8 ILE A CA 1
ATOM 1620 C C . ILE A 1 218 ? 4.429 -3.988 -3.038 1.00 81.94 218 ILE A C 1
ATOM 1622 O O . ILE A 1 218 ? 5.227 -4.124 -3.956 1.00 81.94 218 ILE A O 1
ATOM 1626 N N . LEU A 1 219 ? 3.202 -3.513 -3.219 1.00 87.31 219 LEU A N 1
ATOM 1627 C CA . LEU A 1 219 ? 2.745 -2.916 -4.467 1.00 87.31 219 LEU A CA 1
ATOM 1628 C C . LEU A 1 219 ? 2.779 -1.394 -4.329 1.00 87.31 219 LEU A C 1
ATOM 1630 O O . LEU A 1 219 ? 2.062 -0.837 -3.501 1.00 87.31 219 LEU A O 1
ATOM 1634 N N . ALA A 1 220 ? 3.564 -0.717 -5.157 1.00 86.50 220 ALA A N 1
ATOM 1635 C CA . ALA A 1 220 ? 3.550 0.734 -5.249 1.00 86.50 220 ALA A CA 1
ATOM 1636 C C . ALA A 1 220 ? 2.700 1.182 -6.441 1.00 86.50 220 ALA A C 1
ATOM 1638 O O . ALA A 1 220 ? 3.023 0.876 -7.588 1.00 86.50 220 ALA A O 1
ATOM 1639 N N . THR A 1 221 ? 1.607 1.889 -6.163 1.00 87.69 221 THR A N 1
ATOM 1640 C CA . THR A 1 221 ? 0.668 2.383 -7.177 1.00 87.69 221 THR A CA 1
ATOM 1641 C C . THR A 1 221 ? -0.200 3.508 -6.609 1.00 87.69 221 THR A C 1
ATOM 1643 O O . THR A 1 221 ? -0.621 3.468 -5.448 1.00 87.69 221 THR A O 1
ATOM 1646 N N . ASP A 1 222 ? -0.520 4.493 -7.448 1.00 83.94 222 ASP A N 1
ATOM 1647 C CA . ASP A 1 222 ? -1.552 5.496 -7.163 1.00 83.94 222 ASP A CA 1
ATOM 1648 C C . ASP A 1 222 ? -2.904 5.165 -7.832 1.00 83.94 222 ASP A C 1
ATOM 1650 O O . ASP A 1 222 ? -3.902 5.853 -7.578 1.00 83.94 222 ASP A O 1
ATOM 1654 N N . ASP A 1 223 ? -2.992 4.074 -8.609 1.00 86.19 223 ASP A N 1
ATOM 1655 C CA . ASP A 1 223 ? -4.235 3.663 -9.262 1.00 86.19 223 ASP A CA 1
ATOM 1656 C C . ASP A 1 223 ? -5.260 3.135 -8.254 1.00 86.19 223 ASP A C 1
ATOM 1658 O O . ASP A 1 223 ? -5.096 2.121 -7.574 1.00 86.19 223 ASP A O 1
ATOM 1662 N N . ARG A 1 224 ? -6.401 3.818 -8.166 1.00 81.62 224 ARG A N 1
ATOM 1663 C CA . ARG A 1 224 ? -7.440 3.488 -7.180 1.00 81.62 224 ARG A CA 1
ATOM 1664 C C . ARG A 1 224 ? -8.073 2.114 -7.419 1.00 81.62 224 ARG A C 1
ATOM 1666 O O . ARG A 1 224 ? -8.530 1.489 -6.457 1.00 81.62 224 ARG A O 1
ATOM 1673 N N . GLY A 1 225 ? -8.165 1.673 -8.672 1.00 85.88 225 GLY A N 1
ATOM 1674 C CA . GLY A 1 225 ? -8.757 0.394 -9.054 1.00 85.88 225 GLY A CA 1
ATOM 1675 C C . GLY A 1 225 ? -7.875 -0.780 -8.638 1.00 85.88 225 GLY A C 1
ATOM 1676 O O . GLY A 1 225 ? -8.358 -1.692 -7.955 1.00 85.88 225 GLY A O 1
ATOM 1677 N N . LEU A 1 226 ? -6.594 -0.709 -8.985 1.00 87.06 226 LEU A N 1
ATOM 1678 C CA . LEU A 1 226 ? -5.554 -1.668 -8.657 1.00 87.06 226 LEU A CA 1
ATOM 1679 C C . LEU A 1 226 ? -5.334 -1.741 -7.147 1.00 87.06 226 LEU A C 1
ATOM 1681 O O . LEU A 1 226 ? -5.385 -2.837 -6.594 1.00 87.06 226 LEU A O 1
ATOM 1685 N N . ARG A 1 227 ? -5.232 -0.599 -6.448 1.00 84.62 227 ARG A N 1
ATOM 1686 C CA . ARG A 1 227 ? -5.139 -0.571 -4.974 1.00 84.62 227 ARG A CA 1
ATOM 1687 C C . ARG A 1 227 ? -6.265 -1.364 -4.321 1.00 84.62 227 ARG A C 1
ATOM 1689 O O . ARG A 1 227 ? -6.014 -2.199 -3.459 1.00 84.62 227 ARG A O 1
ATOM 1696 N N . ARG A 1 228 ? -7.510 -1.135 -4.754 1.00 81.00 228 ARG A N 1
ATOM 1697 C CA . ARG A 1 228 ? -8.682 -1.833 -4.210 1.00 81.00 228 ARG A CA 1
ATOM 1698 C C . ARG A 1 228 ? -8.632 -3.340 -4.482 1.00 81.00 228 ARG A C 1
ATOM 1700 O O . ARG A 1 228 ? -9.036 -4.113 -3.619 1.00 81.00 228 ARG A O 1
ATOM 1707 N N . ARG A 1 229 ? -8.165 -3.757 -5.664 1.00 85.25 229 ARG A N 1
ATOM 1708 C CA . ARG A 1 229 ? -8.003 -5.180 -6.018 1.00 85.25 229 ARG A CA 1
ATOM 1709 C C . ARG A 1 229 ? -6.891 -5.840 -5.203 1.00 85.25 229 ARG A C 1
ATOM 1711 O O . ARG A 1 229 ? -7.108 -6.917 -4.663 1.00 85.25 229 ARG A O 1
ATOM 1718 N N . ALA A 1 230 ? -5.741 -5.188 -5.071 1.00 83.50 230 ALA A N 1
ATOM 1719 C CA . ALA A 1 230 ? -4.599 -5.706 -4.325 1.00 83.50 230 ALA A CA 1
ATOM 1720 C C . ALA A 1 230 ? -4.888 -5.793 -2.820 1.00 83.50 230 ALA A C 1
ATOM 1722 O O . ALA A 1 230 ? -4.581 -6.795 -2.193 1.00 83.50 230 ALA A O 1
ATOM 1723 N N . MET A 1 231 ? -5.577 -4.802 -2.247 1.00 76.88 231 MET A N 1
ATOM 1724 C CA . MET A 1 231 ? -5.970 -4.812 -0.832 1.00 76.88 231 MET A CA 1
ATOM 1725 C C . MET A 1 231 ? -6.951 -5.936 -0.468 1.00 76.88 231 MET A C 1
ATOM 1727 O O . MET A 1 231 ? -7.001 -6.344 0.692 1.00 76.88 231 MET A O 1
ATOM 1731 N N . ALA A 1 232 ? -7.718 -6.445 -1.437 1.00 71.81 232 ALA A N 1
ATOM 1732 C CA . ALA A 1 232 ? -8.547 -7.633 -1.241 1.00 71.81 232 ALA A CA 1
ATOM 1733 C C . ALA A 1 232 ? -7.707 -8.924 -1.128 1.00 71.81 232 ALA A C 1
ATOM 1735 O O . ALA A 1 232 ? -8.189 -9.911 -0.576 1.00 71.81 232 ALA A O 1
ATOM 1736 N N . ASN A 1 233 ? -6.453 -8.892 -1.595 1.00 67.12 233 ASN A N 1
ATOM 1737 C CA . ASN A 1 233 ? -5.506 -10.002 -1.623 1.00 67.12 233 ASN A CA 1
ATOM 1738 C C . ASN A 1 233 ? -4.384 -9.766 -0.596 1.00 67.12 233 ASN A C 1
ATOM 1740 O O . ASN A 1 233 ? -3.285 -9.300 -0.891 1.00 67.12 233 ASN A O 1
ATOM 1744 N N . SER A 1 234 ? -4.686 -10.078 0.665 1.00 61.84 234 SER A N 1
ATOM 1745 C CA . SER A 1 234 ? -3.670 -10.184 1.722 1.00 61.84 234 SER A CA 1
ATOM 1746 C C . SER A 1 234 ? -2.761 -11.388 1.424 1.00 61.84 234 SER A C 1
ATOM 1748 O O . SER A 1 234 ? -3.315 -12.439 1.105 1.00 61.84 234 SER A O 1
ATOM 1750 N N . PRO A 1 235 ? -1.422 -11.295 1.580 1.00 69.12 235 PRO A N 1
ATOM 1751 C CA . PRO A 1 235 ? -0.688 -10.329 2.407 1.00 69.12 235 PRO A CA 1
ATOM 1752 C C . PRO A 1 235 ? 0.117 -9.255 1.640 1.00 69.12 235 PRO A C 1
ATOM 1754 O O . PRO A 1 235 ? 1.227 -8.912 2.053 1.00 69.12 235 PRO A O 1
ATOM 1757 N N . VAL A 1 236 ? -0.439 -8.664 0.575 1.00 80.94 236 VAL A N 1
ATOM 1758 C CA . VAL A 1 236 ? 0.218 -7.546 -0.131 1.00 80.94 236 VAL A CA 1
ATOM 1759 C C . VAL A 1 236 ? 0.056 -6.224 0.616 1.00 80.94 236 VAL A C 1
ATOM 1761 O O . VAL A 1 236 ? -1.035 -5.873 1.071 1.00 80.94 236 VAL A O 1
ATOM 1764 N N . VAL A 1 237 ? 1.144 -5.455 0.695 1.00 83.69 237 VAL A N 1
ATOM 1765 C CA . VAL A 1 237 ? 1.142 -4.083 1.214 1.00 83.69 237 VAL A CA 1
ATOM 1766 C C . VAL A 1 237 ? 1.148 -3.100 0.059 1.00 83.69 237 VAL A C 1
ATOM 1768 O O . VAL A 1 237 ? 2.109 -2.974 -0.684 1.00 83.69 237 VAL A O 1
ATOM 1771 N N . VAL A 1 238 ? 0.068 -2.354 -0.068 1.00 86.56 238 VAL A N 1
ATOM 1772 C CA . VAL A 1 238 ? -0.085 -1.304 -1.070 1.00 86.56 238 VAL A CA 1
ATOM 1773 C C . VAL A 1 238 ? 0.406 0.056 -0.548 1.00 86.56 238 VAL A C 1
ATOM 1775 O O . VAL A 1 238 ? -0.130 0.583 0.431 1.00 86.56 238 VAL A O 1
ATOM 1778 N N . LEU A 1 239 ? 1.380 0.659 -1.224 1.00 82.69 239 LEU A N 1
ATOM 1779 C CA . LEU A 1 239 ? 1.875 2.011 -0.957 1.00 82.69 239 LEU A CA 1
ATOM 1780 C C . LEU A 1 239 ? 1.532 2.950 -2.117 1.00 82.69 239 LEU A C 1
ATOM 1782 O O . LEU A 1 239 ? 1.634 2.576 -3.281 1.00 82.69 239 LEU A O 1
ATOM 1786 N N . GLY A 1 240 ? 1.159 4.187 -1.792 1.00 81.75 240 GLY A N 1
ATOM 1787 C CA . GLY A 1 240 ? 1.119 5.264 -2.785 1.00 81.75 240 GLY A CA 1
ATOM 1788 C C . GLY A 1 240 ? 2.522 5.780 -3.117 1.00 81.75 240 GLY A C 1
ATOM 1789 O O . GLY A 1 240 ? 3.478 5.542 -2.367 1.00 81.75 240 GLY A O 1
ATOM 1790 N N . ARG A 1 241 ? 2.637 6.561 -4.190 1.00 79.56 241 ARG A N 1
ATOM 1791 C CA . ARG A 1 241 ? 3.906 7.122 -4.682 1.00 79.56 241 ARG A CA 1
ATOM 1792 C C . ARG A 1 241 ? 4.687 7.880 -3.607 1.00 79.56 241 ARG A C 1
ATOM 1794 O O . ARG A 1 241 ? 5.830 7.540 -3.310 1.00 79.56 241 ARG A O 1
ATOM 1801 N N . SER A 1 242 ? 4.061 8.853 -2.941 1.00 75.44 242 SER A N 1
ATOM 1802 C CA . SER A 1 242 ? 4.735 9.646 -1.901 1.00 75.44 242 SER A CA 1
ATOM 1803 C C . SER A 1 242 ? 5.112 8.804 -0.676 1.00 75.44 242 SER A C 1
ATOM 1805 O O . SER A 1 242 ? 6.041 9.146 0.051 1.00 75.44 242 SER A O 1
ATOM 1807 N N . GLN A 1 243 ? 4.398 7.705 -0.401 1.00 76.19 243 GLN A N 1
ATOM 1808 C CA . GLN A 1 243 ? 4.751 6.798 0.697 1.00 76.19 243 GLN A CA 1
ATOM 1809 C C . GLN A 1 243 ? 5.989 5.968 0.358 1.00 76.19 243 GLN A C 1
ATOM 1811 O O . GLN A 1 243 ? 6.832 5.796 1.238 1.00 76.19 243 GLN A O 1
ATOM 1816 N N . LEU A 1 244 ? 6.095 5.503 -0.892 1.00 77.12 244 LEU A N 1
ATOM 1817 C CA . LEU A 1 244 ? 7.279 4.822 -1.409 1.00 77.12 244 LEU A CA 1
ATOM 1818 C C . LEU A 1 244 ? 8.499 5.749 -1.346 1.00 77.12 244 LEU A C 1
ATOM 1820 O O . LEU A 1 244 ? 9.488 5.389 -0.717 1.00 77.12 244 LEU A O 1
ATOM 1824 N N . PHE A 1 245 ? 8.422 6.960 -1.905 1.00 73.06 245 PHE A N 1
ATOM 1825 C CA . PHE A 1 245 ? 9.579 7.865 -1.938 1.00 73.06 245 PHE A CA 1
ATOM 1826 C C . PHE A 1 245 ? 10.039 8.314 -0.551 1.00 73.06 245 PHE A C 1
ATOM 1828 O O . PHE A 1 245 ? 11.221 8.206 -0.247 1.00 73.06 245 PHE A O 1
ATOM 1835 N N . ASN A 1 246 ? 9.116 8.686 0.341 1.00 70.31 246 ASN A N 1
ATOM 1836 C CA . ASN A 1 246 ? 9.473 9.011 1.727 1.00 70.31 246 ASN A CA 1
ATOM 1837 C C . ASN A 1 246 ? 10.151 7.839 2.457 1.00 70.31 246 ASN A C 1
ATOM 1839 O O . ASN A 1 246 ? 10.947 8.051 3.370 1.00 70.31 246 ASN A O 1
ATOM 1843 N N . TRP A 1 247 ? 9.778 6.600 2.124 1.00 72.94 247 TRP A N 1
ATOM 1844 C CA . TRP A 1 247 ? 10.418 5.419 2.693 1.00 72.94 247 TRP A CA 1
ATOM 1845 C C . TRP A 1 247 ? 11.829 5.222 2.126 1.00 72.94 247 TRP A C 1
ATOM 1847 O O . TRP A 1 247 ? 12.756 4.970 2.898 1.00 72.94 247 TRP A O 1
ATOM 1857 N N . LEU A 1 248 ? 12.008 5.410 0.817 1.00 69.19 248 LEU A N 1
ATOM 1858 C CA . LEU A 1 248 ? 13.317 5.347 0.164 1.00 69.19 248 LEU A CA 1
ATOM 1859 C C . LEU A 1 248 ? 14.280 6.403 0.725 1.00 69.19 248 LEU A C 1
ATOM 1861 O O . LEU A 1 248 ? 15.348 6.037 1.206 1.00 69.19 248 LEU A O 1
ATOM 1865 N N . GLU A 1 249 ? 13.879 7.676 0.765 1.00 67.19 249 GLU A N 1
ATOM 1866 C CA . GLU A 1 249 ? 14.702 8.784 1.285 1.00 67.19 249 GLU A CA 1
ATOM 1867 C C . GLU A 1 249 ? 15.137 8.568 2.739 1.00 67.19 249 GLU A C 1
ATOM 1869 O O . GLU A 1 249 ? 16.296 8.769 3.103 1.00 67.19 249 GLU A O 1
ATOM 1874 N N . ALA A 1 250 ? 14.208 8.122 3.590 1.00 64.94 250 ALA A N 1
ATOM 1875 C CA . ALA A 1 250 ? 14.509 7.853 4.991 1.00 64.94 250 ALA A CA 1
ATOM 1876 C C . ALA A 1 250 ? 15.536 6.729 5.166 1.00 64.94 250 ALA A C 1
ATOM 1878 O O . ALA A 1 250 ? 16.208 6.680 6.195 1.00 64.94 250 ALA A O 1
ATOM 1879 N N . THR A 1 251 ? 15.640 5.831 4.187 1.00 62.44 251 THR A N 1
ATOM 1880 C CA . THR A 1 251 ? 16.550 4.695 4.268 1.00 62.44 251 THR A CA 1
ATOM 1881 C C . THR A 1 251 ? 17.922 4.994 3.672 1.00 62.44 251 THR A C 1
ATOM 1883 O O . THR A 1 251 ? 18.930 4.512 4.182 1.00 62.44 251 THR A O 1
ATOM 1886 N N . THR A 1 252 ? 17.991 5.813 2.624 1.00 58.16 252 THR A N 1
ATOM 1887 C CA . THR A 1 252 ? 19.269 6.179 2.001 1.00 58.16 252 THR A CA 1
ATOM 1888 C C . THR A 1 252 ? 20.009 7.273 2.762 1.00 58.16 252 THR A C 1
ATOM 1890 O O . THR A 1 252 ? 21.218 7.415 2.603 1.00 58.16 252 THR A O 1
ATOM 1893 N N . GLY A 1 253 ? 19.305 8.070 3.576 1.00 50.66 253 GLY A N 1
ATOM 1894 C CA . GLY A 1 253 ? 19.874 9.265 4.207 1.00 50.66 253 GLY A CA 1
ATOM 1895 C C . GLY A 1 253 ? 20.154 10.399 3.212 1.00 50.66 253 GLY A C 1
ATOM 1896 O O . GLY A 1 253 ? 20.538 11.498 3.616 1.00 50.66 253 GLY A O 1
ATOM 1897 N N . GLU A 1 254 ? 19.914 10.164 1.921 1.00 48.75 254 GLU A N 1
ATOM 1898 C CA . GLU A 1 254 ? 19.902 11.187 0.893 1.00 48.75 254 GLU A CA 1
ATOM 1899 C C . GLU A 1 254 ? 18.547 11.887 0.974 1.00 48.75 254 GLU A C 1
ATOM 1901 O O . GLU A 1 254 ? 17.517 11.350 0.565 1.00 48.75 254 GLU A O 1
ATOM 1906 N N . LYS A 1 255 ? 18.535 13.114 1.510 1.00 44.25 255 LYS A N 1
ATOM 1907 C CA . LYS A 1 255 ? 17.452 14.042 1.176 1.00 44.25 255 LYS A CA 1
ATOM 1908 C C . LYS A 1 255 ? 17.464 14.144 -0.333 1.00 44.25 255 LYS A C 1
ATOM 1910 O O . LYS A 1 255 ? 18.505 14.530 -0.864 1.00 44.25 255 LYS A O 1
ATOM 1915 N N . GLY A 1 256 ? 16.362 13.780 -0.982 1.00 41.72 256 GLY A N 1
ATOM 1916 C CA . GLY A 1 256 ? 16.257 13.808 -2.426 1.00 41.72 256 GLY A CA 1
ATOM 1917 C C . GLY A 1 256 ? 16.904 15.078 -2.979 1.00 41.72 256 GLY A C 1
ATOM 1918 O O . GLY A 1 256 ? 16.403 16.179 -2.755 1.00 41.72 256 GLY A O 1
ATOM 1919 N N . GLY A 1 257 ? 18.066 14.942 -3.624 1.00 32.25 257 GLY A N 1
ATOM 1920 C CA . GLY A 1 257 ? 18.817 16.095 -4.115 1.00 32.25 257 GLY A CA 1
ATOM 1921 C C . GLY A 1 257 ? 17.945 16.896 -5.076 1.00 32.25 257 GLY A C 1
ATOM 1922 O O . GLY A 1 257 ? 17.357 16.275 -5.949 1.00 32.25 257 GLY A O 1
ATOM 1923 N N . GLU A 1 258 ? 17.815 18.212 -4.850 1.00 35.22 258 GLU A N 1
ATOM 1924 C CA . GLU A 1 258 ? 17.204 19.301 -5.661 1.00 35.22 258 GLU A CA 1
ATOM 1925 C C . GLU A 1 258 ? 16.202 18.956 -6.800 1.00 35.22 258 GLU A C 1
ATOM 1927 O O . GLU A 1 258 ? 16.088 19.681 -7.785 1.00 35.22 258 GLU A O 1
ATOM 1932 N N . GLY A 1 259 ? 15.440 17.871 -6.686 1.00 39.84 259 GLY A N 1
ATOM 1933 C CA . GLY A 1 259 ? 14.611 17.331 -7.770 1.00 39.84 259 GLY A CA 1
ATOM 1934 C C . GLY A 1 259 ? 13.467 16.434 -7.301 1.00 39.84 259 GLY A C 1
ATOM 1935 O O . GLY A 1 259 ? 12.660 15.998 -8.117 1.00 39.84 259 GLY A O 1
ATOM 1936 N N . TRP A 1 260 ? 13.354 16.206 -5.991 1.00 38.72 260 TRP A N 1
ATOM 1937 C CA . TRP A 1 260 ? 12.264 15.465 -5.356 1.00 38.72 260 TRP A CA 1
ATOM 1938 C C . TRP A 1 260 ? 11.266 16.436 -4.713 1.00 38.72 260 TRP A C 1
ATOM 1940 O O . TRP A 1 260 ? 10.877 16.294 -3.557 1.00 38.72 260 TRP A O 1
ATOM 1950 N N . GLU A 1 261 ? 10.873 17.490 -5.429 1.00 36.38 261 GLU A N 1
ATOM 1951 C CA . GLU A 1 261 ? 9.795 18.348 -4.943 1.00 36.38 261 GLU A CA 1
ATOM 1952 C C . GLU A 1 261 ? 8.449 17.648 -5.157 1.00 36.38 261 GLU A C 1
ATOM 1954 O O . GLU A 1 261 ? 8.004 17.383 -6.275 1.00 36.38 261 GLU A O 1
ATOM 1959 N N . ASN A 1 262 ? 7.816 17.328 -4.031 1.00 35.53 262 ASN A N 1
ATOM 1960 C CA . ASN A 1 262 ? 6.472 16.784 -3.919 1.00 35.53 262 ASN A CA 1
ATOM 1961 C C . ASN A 1 262 ? 5.490 17.801 -4.531 1.00 35.53 262 ASN A C 1
ATOM 1963 O O . ASN A 1 262 ? 5.132 18.790 -3.893 1.00 35.53 262 ASN A O 1
ATOM 1967 N N . THR A 1 263 ? 5.082 17.597 -5.783 1.00 38.28 263 THR A N 1
ATOM 1968 C CA . THR A 1 263 ? 4.169 18.514 -6.490 1.00 38.28 263 THR A CA 1
ATOM 1969 C C . THR A 1 263 ? 2.698 18.302 -6.132 1.00 38.28 263 THR A C 1
ATOM 1971 O O . THR A 1 263 ? 1.842 19.033 -6.626 1.00 38.28 263 THR A O 1
ATOM 1974 N N . ASP A 1 264 ? 2.388 17.402 -5.194 1.00 35.16 264 ASP A N 1
ATOM 1975 C CA . ASP A 1 264 ? 1.030 17.185 -4.677 1.00 35.16 264 ASP A CA 1
ATOM 1976 C C . ASP A 1 264 ? 0.624 18.252 -3.638 1.00 35.16 264 ASP A C 1
ATOM 1978 O O . ASP A 1 264 ? 0.060 17.970 -2.581 1.00 35.16 264 ASP A O 1
ATOM 1982 N N . GLY A 1 265 ? 0.915 19.515 -3.950 1.00 32.66 265 GLY A N 1
ATOM 1983 C CA . GLY A 1 265 ? 0.368 20.681 -3.273 1.00 32.66 265 GLY A CA 1
ATOM 1984 C C . GLY A 1 265 ? -1.031 21.028 -3.781 1.00 32.66 265 GLY A C 1
ATOM 1985 O O . GLY A 1 265 ? -1.206 22.141 -4.268 1.00 32.66 265 GLY A O 1
ATOM 1986 N N . VAL A 1 266 ? -1.995 20.098 -3.666 1.00 30.67 266 VAL A N 1
ATOM 1987 C CA . VAL A 1 266 ? -3.455 20.359 -3.610 1.00 30.67 266 VAL A CA 1
ATOM 1988 C C . VAL A 1 266 ? -4.156 19.294 -2.766 1.00 30.67 266 VAL A C 1
ATOM 1990 O O . VAL A 1 266 ? -4.074 18.099 -3.121 1.00 30.67 266 VAL A O 1
#

Sequence (266 aa):
MVRLGSLLLDACNLQLGFELAATAPPRPIVTSLLVDDLPEKLASLSRLVLPSLGAGGLEAAATTTAVFDGAAFHSAFEGGRWDDTAEGFARVHFTDVHEKADDRLMRMIDDLAAADDEASPASPLRHGAEAAELLEACGEGACPVIVATRQRAVPGKAERQRREAFLKACGLPRLGDTAHLPSFTPAQRERSANLARGLHKLGPGVISFRLLERPNAILATDDRGLRRRAMANSPVVVLGRSQLFNWLEATTGEKGGEGWENTDGV

Foldseek 3Di:
DAQAQEEEEQCVQLCCAEDADDDDDDDDDQHHDHPVCVQVVQVVVQVLVVCLNDVDDDDHQYAYEYEAEQLVVPPHAAQHKDQPPPPRHYIYGYYHNVDGSLVVSLVVLVVLCVPPPPNQDFAWDPALLVVLVQLVPDDQGQGWKKKKFFADQQDDDPCNVVLCVLCVVQQNNDHGTMHIQGNSAVVSSVVSSVNSVSQRVSDPRRIIMTIHRYQHYEYEGPDPVSNRSVSNRPPYHYDYSVRSVVSSCRRVVDPPPPRPPPPPPD

pLDDT: mean 71.03, std 18.03, range [28.52, 95.0]

Organism: Emiliania huxleyi (NCBI:txid2903)